Protein AF-0000000078819099 (afdb_homodimer)

Secondary structure (DSSP, 8-state):
-EEEEEEEEEHHHHHHHHHTTTS-HHHHHHHHHHHHHHHHHHHHHS---HHHHHHHHHHT--GGGG-HHHHHHHHHHHHHHHHS-----SGGGG--/-EEEEEEEEEHHHHHHHHHTTTS-HHHHHHHHHHHHHHHHHHHHHS---HHHHHHHHHHT--GGGG-HHHHHHHHHHHHHHHHS-----SGGGG--

pLDDT: mean 78.3, std 23.52, range [29.45, 97.81]

Foldseek 3Di:
DDDDDDDDDDPVVVVVVVVVVVDPVVVVVVLVVLLVVQLVVCLFPVDGDPVRVVSCVVVVHDSVVVCVVVVVVVVVVVVVCVPDVPPPPTPVVVVD/DDDDDDDDDDPVVVVVVVVVVVDPVVVVVVLVVLLVVQLVVCVFPVDGDPVRVVSCVVVVHDSVVVCVVVVVVVVVVVVVCVPDVPCPPGPVVVVD

Structure (mmCIF, N/CA/C/O backbone):
data_AF-0000000078819099-model_v1
#
loop_
_entity.id
_entity.type
_entity.pdbx_description
1 polymer 'Uncharacterized protein'
#
loop_
_atom_site.group_PDB
_atom_site.id
_atom_site.type_symbol
_atom_site.label_atom_id
_atom_site.label_alt_id
_atom_site.label_comp_id
_atom_site.label_asym_id
_atom_site.label_entity_id
_atom_site.label_seq_id
_atom_site.pdbx_PDB_ins_code
_atom_site.Cartn_x
_atom_site.Cartn_y
_atom_site.Cartn_z
_atom_site.occupancy
_atom_site.B_iso_or_equiv
_atom_site.auth_seq_id
_atom_site.auth_comp_id
_atom_site.auth_asym_id
_atom_site.auth_atom_id
_atom_site.pdbx_PDB_model_num
ATOM 1 N N . MET A 1 1 ? 13.008 -16.359 10.047 1 86.38 1 MET A N 1
ATOM 2 C CA . MET A 1 1 ? 14.07 -15.359 9.875 1 86.38 1 MET A CA 1
ATOM 3 C C . MET A 1 1 ? 13.547 -14.133 9.141 1 86.38 1 MET A C 1
ATOM 5 O O . MET A 1 1 ? 12.375 -14.078 8.766 1 86.38 1 MET A O 1
ATOM 9 N N . MET A 1 2 ? 14.391 -12.953 9.203 1 90.81 2 MET A N 1
ATOM 10 C CA . MET A 1 2 ? 13.984 -11.703 8.562 1 90.81 2 MET A CA 1
ATOM 11 C C . MET A 1 2 ? 15.016 -11.266 7.531 1 90.81 2 MET A C 1
ATOM 13 O O . MET A 1 2 ? 16.219 -11.469 7.711 1 90.81 2 MET A O 1
ATOM 17 N N . ALA A 1 3 ? 14.508 -11 6.375 1 93.12 3 ALA A N 1
ATOM 18 C CA . ALA A 1 3 ? 15.305 -10.297 5.371 1 93.12 3 ALA A CA 1
ATOM 19 C C . ALA A 1 3 ? 15.078 -8.789 5.457 1 93.12 3 ALA A C 1
ATOM 21 O O . ALA A 1 3 ? 14.172 -8.32 6.152 1 93.12 3 ALA A O 1
ATOM 22 N N . THR A 1 4 ? 16.062 -8.039 4.902 1 92.81 4 THR A N 1
ATOM 23 C CA . THR A 1 4 ? 15.945 -6.586 4.902 1 92.81 4 THR A CA 1
ATOM 24 C C . THR A 1 4 ? 15.984 -6.043 3.475 1 92.81 4 THR A C 1
ATOM 26 O O . THR A 1 4 ? 16.844 -6.434 2.676 1 92.81 4 THR A O 1
ATOM 29 N N . ILE A 1 5 ? 15.047 -5.199 3.229 1 92.75 5 ILE A N 1
ATOM 30 C CA . ILE A 1 5 ? 15.023 -4.508 1.945 1 92.75 5 ILE A CA 1
ATOM 31 C C . ILE A 1 5 ? 15.352 -3.029 2.148 1 92.75 5 ILE A C 1
ATOM 33 O O . ILE A 1 5 ? 14.938 -2.426 3.143 1 92.75 5 ILE A O 1
ATOM 37 N N . THR A 1 6 ? 16.125 -2.475 1.271 1 92.31 6 THR A N 1
ATOM 38 C CA . THR A 1 6 ? 16.422 -1.044 1.267 1 92.31 6 THR A CA 1
ATOM 39 C C . THR A 1 6 ? 15.43 -0.297 0.377 1 92.31 6 THR A C 1
ATOM 41 O O . THR A 1 6 ? 15.234 -0.66 -0.785 1 92.31 6 THR A O 1
ATOM 44 N N . LEU A 1 7 ? 14.805 0.694 1.001 1 95.69 7 LEU A N 1
ATOM 45 C CA . LEU A 1 7 ? 13.781 1.459 0.304 1 95.69 7 LEU A CA 1
ATOM 46 C C . LEU A 1 7 ? 14.188 2.924 0.177 1 95.69 7 LEU A C 1
ATOM 48 O O . LEU A 1 7 ? 14.094 3.684 1.144 1 95.69 7 LEU A O 1
ATOM 52 N N . PRO A 1 8 ? 14.672 3.309 -1.006 1 95.06 8 PRO A N 1
ATOM 53 C CA . PRO A 1 8 ? 14.922 4.738 -1.207 1 95.06 8 PRO A CA 1
ATOM 54 C C . PRO A 1 8 ? 13.641 5.566 -1.236 1 95.06 8 PRO A C 1
ATOM 56 O O . PRO A 1 8 ? 12.672 5.188 -1.901 1 95.06 8 PRO A O 1
ATOM 59 N N . VAL A 1 9 ? 13.672 6.656 -0.515 1 96 9 VAL A N 1
ATOM 60 C CA . VAL A 1 9 ? 12.531 7.559 -0.462 1 96 9 VAL A CA 1
ATOM 61 C C . VAL A 1 9 ? 12.992 9 -0.677 1 96 9 VAL A C 1
ATOM 63 O O . VAL A 1 9 ? 14.047 9.398 -0.167 1 96 9 VAL A O 1
ATOM 66 N N . PRO A 1 10 ? 12.219 9.734 -1.424 1 95.69 10 PRO A N 1
ATOM 67 C CA . PRO A 1 10 ? 12.578 11.156 -1.547 1 95.69 10 PRO A CA 1
ATOM 68 C C . PRO A 1 10 ? 12.633 11.867 -0.198 1 95.69 10 PRO A C 1
ATOM 70 O O . PRO A 1 10 ? 11.781 11.633 0.664 1 95.69 10 PRO A O 1
ATOM 73 N N . ASP A 1 11 ? 13.555 12.828 -0.07 1 95.69 11 ASP A N 1
ATOM 74 C CA . ASP A 1 11 ? 13.758 13.531 1.189 1 95.69 11 ASP A CA 1
ATOM 75 C C . ASP A 1 11 ? 12.477 14.227 1.646 1 95.69 11 ASP A C 1
ATOM 77 O O . ASP A 1 11 ? 12.156 14.227 2.836 1 95.69 11 ASP A O 1
ATOM 81 N N . GLU A 1 12 ? 11.781 14.781 0.695 1 95.06 12 GLU A N 1
ATOM 8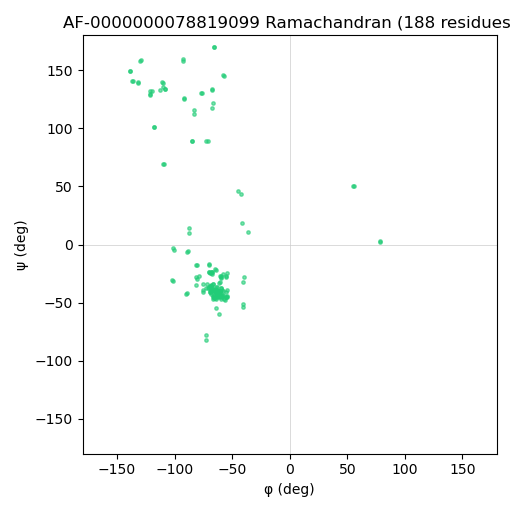2 C CA . GLU A 1 12 ? 10.562 15.508 1.033 1 95.06 12 GLU A CA 1
ATOM 83 C C . GLU A 1 12 ? 9.516 14.578 1.642 1 95.06 12 GLU A C 1
ATOM 85 O O . GLU A 1 12 ? 8.883 14.922 2.637 1 95.06 12 GLU A O 1
ATOM 90 N N . LEU A 1 13 ? 9.398 13.438 1.057 1 96.12 13 LEU A N 1
ATOM 91 C CA . LEU A 1 13 ? 8.461 12.461 1.606 1 96.12 13 LEU A CA 1
ATOM 92 C C . LEU A 1 13 ? 8.922 11.984 2.979 1 96.12 13 LEU A C 1
ATOM 94 O O . LEU A 1 13 ? 8.117 11.867 3.904 1 96.12 13 LEU A O 1
ATOM 98 N N . TYR A 1 14 ? 10.172 11.711 3.098 1 95.81 14 TYR A N 1
ATOM 99 C CA . TYR A 1 14 ? 10.727 11.273 4.371 1 95.81 14 TYR A CA 1
ATOM 100 C C . TYR A 1 14 ? 10.398 12.266 5.48 1 95.81 14 TYR A C 1
ATOM 102 O O . TYR A 1 14 ? 9.992 11.875 6.578 1 95.81 14 TYR A O 1
ATOM 110 N N . MET A 1 15 ? 10.57 13.492 5.172 1 94.94 15 MET A N 1
ATOM 111 C CA . MET A 1 15 ? 10.297 14.547 6.148 1 94.94 15 MET A CA 1
ATOM 112 C C . MET A 1 15 ? 8.812 14.562 6.527 1 94.94 15 MET A C 1
ATOM 114 O O . MET A 1 15 ? 8.469 14.734 7.695 1 94.94 15 MET A O 1
ATOM 118 N N . ARG A 1 16 ? 7.961 14.375 5.559 1 94.44 16 ARG A N 1
ATOM 119 C CA . ARG A 1 16 ? 6.527 14.367 5.824 1 94.44 16 ARG A CA 1
ATOM 120 C C . ARG A 1 16 ? 6.129 13.148 6.648 1 94.44 16 ARG A C 1
ATOM 122 O O . ARG A 1 16 ? 5.238 13.227 7.496 1 94.44 16 ARG A O 1
ATOM 129 N N . MET A 1 17 ? 6.773 12.039 6.434 1 95.62 17 MET A N 1
ATOM 130 C CA . MET A 1 17 ? 6.562 10.836 7.23 1 95.62 17 MET A CA 1
ATOM 131 C C . MET A 1 17 ? 6.781 11.125 8.711 1 95.62 17 MET A C 1
ATOM 133 O O . MET A 1 17 ? 6.023 10.648 9.562 1 95.62 17 MET A O 1
ATOM 137 N N . GLU A 1 18 ? 7.746 11.875 8.977 1 93.94 18 GLU A N 1
ATOM 138 C CA . GLU A 1 18 ? 8.125 12.164 10.359 1 93.94 18 GLU A CA 1
ATOM 139 C C . GLU A 1 18 ? 7.051 12.992 11.062 1 93.94 18 GLU A C 1
ATOM 141 O O . GLU A 1 18 ? 6.941 12.961 12.297 1 93.94 18 GLU A O 1
ATOM 146 N N . HIS A 1 19 ? 6.316 13.711 10.258 1 93.81 19 HIS A N 1
ATOM 147 C CA . HIS A 1 19 ? 5.238 14.516 10.82 1 93.81 19 HIS A CA 1
ATOM 148 C C . HIS A 1 19 ? 4.113 13.633 11.352 1 93.81 19 HIS A C 1
ATOM 150 O O . HIS A 1 19 ? 3.316 14.062 12.188 1 93.81 19 HIS A O 1
ATOM 156 N N . PHE A 1 20 ? 4.035 12.484 10.812 1 94.06 20 PHE A N 1
ATOM 157 C CA . PHE A 1 20 ? 3.023 11.531 11.258 1 94.06 20 PHE A CA 1
ATOM 158 C C . PHE A 1 20 ? 3.664 10.383 12.023 1 94.06 20 PHE A C 1
ATOM 160 O O . PHE A 1 20 ? 3.555 9.219 11.617 1 94.06 20 PHE A O 1
ATOM 167 N N . SER A 1 21 ? 4.145 10.641 13.148 1 93.56 21 SER A N 1
ATOM 168 C CA . SER A 1 21 ? 4.992 9.75 13.93 1 93.56 21 SER A CA 1
ATOM 169 C C . SER A 1 21 ? 4.199 8.555 14.461 1 93.56 21 SER A C 1
ATOM 171 O O . SER A 1 21 ? 4.781 7.539 14.844 1 93.56 21 SER A O 1
ATOM 173 N N . TRP A 1 22 ? 2.951 8.672 14.453 1 92.75 22 TRP A N 1
ATOM 174 C CA . TRP A 1 22 ? 2.115 7.59 14.969 1 92.75 22 TRP A CA 1
ATOM 175 C C . TRP A 1 22 ? 1.933 6.496 13.914 1 92.75 22 TRP A C 1
ATOM 177 O O . TRP A 1 22 ? 1.481 5.395 14.234 1 92.75 22 TRP A O 1
ATOM 187 N N . VAL A 1 23 ? 2.182 6.801 12.742 1 94.06 23 VAL A N 1
ATOM 188 C CA . VAL A 1 23 ? 2.037 5.836 11.656 1 94.06 23 VAL A CA 1
ATOM 189 C C . VAL A 1 23 ? 3.207 4.859 11.672 1 94.06 23 VAL A C 1
ATOM 191 O O . VAL A 1 23 ? 4.367 5.27 11.742 1 94.06 23 VAL A O 1
ATOM 194 N N . LYS A 1 24 ? 2.908 3.596 11.609 1 95.19 24 LYS A N 1
ATOM 195 C CA . LYS A 1 24 ? 3.926 2.561 11.453 1 95.19 24 LYS A CA 1
ATOM 196 C C . LYS A 1 24 ? 4.281 2.352 9.984 1 95.19 24 LYS A C 1
ATOM 198 O O . LYS A 1 24 ? 3.809 1.402 9.352 1 95.19 24 LYS A O 1
ATOM 203 N N . TRP A 1 25 ? 5.176 3.057 9.57 1 96.25 25 TRP A N 1
ATOM 204 C CA . TRP A 1 25 ? 5.473 3.182 8.141 1 96.25 25 TRP A CA 1
ATOM 205 C C . TRP A 1 25 ? 5.996 1.865 7.582 1 96.25 25 TRP A C 1
ATOM 207 O O . TRP A 1 25 ? 5.691 1.504 6.441 1 96.25 25 TRP A O 1
ATOM 217 N N . SER A 1 26 ? 6.809 1.132 8.336 1 94 26 SER A N 1
ATOM 218 C CA . SER A 1 26 ? 7.305 -0.162 7.879 1 94 26 SER A CA 1
ATOM 219 C C . SER A 1 26 ? 6.164 -1.159 7.703 1 94 26 SER A C 1
ATOM 221 O O . SER A 1 26 ? 6.176 -1.967 6.773 1 94 26 SER A O 1
ATOM 223 N N . GLU A 1 27 ? 5.227 -1.059 8.562 1 95.12 27 GLU A N 1
ATOM 224 C CA . GLU A 1 27 ? 4.059 -1.923 8.43 1 95.12 27 GLU A CA 1
ATOM 225 C C . GLU A 1 27 ? 3.23 -1.553 7.203 1 95.12 27 GLU A C 1
ATOM 227 O O . GLU A 1 27 ? 2.736 -2.432 6.496 1 95.12 27 GLU A O 1
ATOM 232 N N . VAL A 1 28 ? 3.09 -0.222 6.965 1 96.44 28 VAL A N 1
ATOM 233 C CA . VAL A 1 28 ? 2.383 0.256 5.781 1 96.44 28 VAL A CA 1
ATOM 234 C C . VAL A 1 28 ? 3.027 -0.322 4.523 1 96.44 28 VAL A C 1
ATOM 236 O O . VAL A 1 28 ? 2.34 -0.878 3.664 1 96.44 28 VAL A O 1
ATOM 239 N N . ALA A 1 29 ? 4.332 -0.235 4.461 1 97.56 29 ALA A N 1
ATOM 240 C CA . ALA A 1 29 ? 5.082 -0.721 3.303 1 97.56 29 ALA A CA 1
ATOM 241 C C . ALA A 1 29 ? 4.969 -2.238 3.176 1 97.56 29 ALA A C 1
ATOM 243 O O . ALA A 1 29 ? 4.684 -2.756 2.094 1 97.56 29 ALA A O 1
ATOM 244 N N . ARG A 1 30 ? 5.137 -2.979 4.25 1 96.75 30 ARG A N 1
ATOM 245 C CA . ARG A 1 30 ? 5.105 -4.438 4.234 1 96.75 30 ARG A CA 1
ATOM 246 C C . ARG A 1 30 ? 3.73 -4.949 3.82 1 96.75 30 ARG A C 1
ATOM 248 O O . ARG A 1 30 ? 3.623 -5.914 3.059 1 96.75 30 ARG A O 1
ATOM 255 N N . ASN A 1 31 ? 2.686 -4.301 4.352 1 96.81 31 ASN A N 1
ATOM 256 C CA . ASN A 1 31 ? 1.329 -4.699 3.994 1 96.81 31 ASN A CA 1
ATOM 257 C C . ASN A 1 31 ? 1.077 -4.547 2.498 1 96.81 31 ASN A C 1
ATOM 259 O O . ASN A 1 31 ? 0.443 -5.402 1.88 1 96.81 31 ASN A O 1
ATOM 263 N N . SER A 1 32 ? 1.583 -3.471 1.938 1 97.31 32 SER A N 1
ATOM 264 C CA . SER A 1 32 ? 1.369 -3.248 0.512 1 97.31 32 SER A CA 1
ATOM 265 C C . SER A 1 32 ? 2.131 -4.27 -0.327 1 97.31 32 SER A C 1
ATOM 267 O O . SER A 1 32 ? 1.649 -4.703 -1.376 1 97.31 32 SER A O 1
ATOM 269 N N . ILE A 1 33 ? 3.295 -4.66 0.115 1 97.56 33 ILE A N 1
ATOM 270 C CA . ILE A 1 33 ? 4.059 -5.695 -0.569 1 97.56 33 ILE A CA 1
ATOM 271 C C . ILE A 1 33 ? 3.299 -7.02 -0.506 1 97.56 33 ILE A C 1
ATOM 273 O O . ILE A 1 33 ? 3.158 -7.711 -1.518 1 97.56 33 ILE A O 1
ATOM 277 N N . ARG A 1 34 ? 2.818 -7.336 0.64 1 97.81 34 ARG A N 1
ATOM 278 C CA . ARG A 1 34 ? 2.045 -8.562 0.814 1 97.81 34 ARG A CA 1
ATOM 279 C C . ARG A 1 34 ? 0.79 -8.547 -0.051 1 97.81 34 ARG A C 1
ATOM 281 O O . ARG A 1 34 ? 0.457 -9.547 -0.692 1 97.81 34 ARG A O 1
ATOM 288 N N . LYS A 1 35 ? 0.141 -7.441 -0.079 1 97 35 LYS A N 1
ATOM 289 C CA . LYS A 1 35 ? -1.056 -7.293 -0.903 1 97 35 LYS A CA 1
ATOM 290 C C . LYS A 1 35 ? -0.734 -7.496 -2.381 1 97 35 LYS A C 1
ATOM 292 O O . LYS A 1 35 ? -1.464 -8.195 -3.09 1 97 35 LYS A O 1
ATOM 297 N N . ARG A 1 36 ? 0.342 -6.922 -2.805 1 97.06 36 ARG A N 1
ATOM 298 C CA . ARG A 1 36 ? 0.732 -7.07 -4.203 1 97.06 36 ARG A CA 1
ATOM 299 C C . ARG A 1 36 ? 1.062 -8.523 -4.527 1 97.06 36 ARG A C 1
ATOM 301 O O . ARG A 1 36 ? 0.689 -9.031 -5.586 1 97.06 36 ARG A O 1
ATOM 308 N N . GLU A 1 37 ? 1.769 -9.156 -3.604 1 97.5 37 GLU A N 1
ATOM 309 C CA . GLU A 1 37 ? 2.094 -10.57 -3.781 1 97.5 37 GLU A CA 1
ATOM 310 C C . GLU A 1 37 ? 0.831 -11.414 -3.912 1 97.5 37 GLU A C 1
ATOM 312 O O . GLU A 1 37 ? 0.735 -12.266 -4.801 1 97.5 37 GLU A O 1
ATOM 317 N N . ILE A 1 38 ? -0.107 -11.18 -3.092 1 97.06 38 ILE A N 1
ATOM 318 C CA . ILE A 1 38 ? -1.367 -11.914 -3.111 1 97.06 38 ILE A CA 1
ATOM 319 C C . ILE A 1 38 ? -2.113 -11.625 -4.41 1 97.06 38 ILE A C 1
ATOM 321 O O . ILE A 1 38 ? -2.697 -12.523 -5.016 1 97.06 38 ILE A O 1
ATOM 325 N N . PHE A 1 39 ? -2.062 -10.398 -4.785 1 95.38 39 PHE A N 1
ATOM 326 C CA . PHE A 1 39 ? -2.732 -10.008 -6.016 1 95.38 39 PHE A CA 1
ATOM 327 C C . PHE A 1 39 ? -2.143 -10.742 -7.215 1 95.38 39 PHE A C 1
ATOM 329 O O . PHE A 1 39 ? -2.879 -11.234 -8.07 1 95.38 39 PHE A O 1
ATOM 336 N N . GLU A 1 40 ? -0.874 -10.852 -7.223 1 94.5 40 GLU A N 1
ATOM 337 C CA . GLU A 1 40 ? -0.225 -11.555 -8.32 1 94.5 40 GLU A CA 1
ATOM 338 C C . GLU A 1 40 ? -0.661 -13.016 -8.375 1 94.5 40 GLU A C 1
ATOM 340 O O . GLU A 1 40 ? -0.92 -13.555 -9.445 1 94.5 40 GLU A O 1
ATOM 345 N N . LYS A 1 41 ? -0.695 -13.633 -7.203 1 94.75 41 LYS A N 1
ATOM 346 C CA . LYS A 1 41 ? -1.153 -15.023 -7.117 1 94.75 41 LYS A CA 1
ATOM 347 C C . LYS A 1 41 ? -2.605 -15.148 -7.57 1 94.75 41 LYS A C 1
ATOM 349 O O . LYS A 1 41 ? -2.953 -16.078 -8.297 1 94.75 41 LYS A O 1
ATOM 354 N N . TYR A 1 42 ? -3.396 -14.25 -7.148 1 92.88 42 TYR A N 1
ATOM 355 C CA . TYR A 1 42 ? -4.824 -14.25 -7.453 1 92.88 42 TYR A CA 1
ATOM 356 C C . TYR A 1 42 ? -5.062 -14.117 -8.953 1 92.88 42 TYR A C 1
ATOM 358 O O . TYR A 1 42 ? -5.977 -14.742 -9.5 1 92.88 42 TYR A O 1
ATOM 366 N N . LEU A 1 43 ? -4.27 -13.289 -9.539 1 87.94 43 LEU A N 1
ATOM 367 C CA . LEU A 1 43 ? -4.395 -13.109 -10.984 1 87.94 43 LEU A CA 1
ATOM 368 C C . LEU A 1 43 ? -4.16 -14.422 -11.719 1 87.94 43 LEU A C 1
ATOM 370 O O . LEU A 1 43 ? -4.77 -14.664 -12.766 1 87.94 43 LEU A O 1
ATOM 374 N N . ARG A 1 44 ? -3.389 -15.266 -11.164 1 87.06 44 ARG A N 1
ATOM 375 C CA . ARG A 1 44 ? -3.023 -16.516 -11.82 1 87.06 44 ARG A CA 1
ATOM 376 C C . ARG A 1 44 ? -4.02 -17.625 -11.492 1 87.06 44 ARG A C 1
ATOM 378 O O . ARG A 1 44 ? -4.418 -18.391 -12.367 1 87.06 44 ARG A O 1
ATOM 385 N N . SER A 1 45 ? -4.441 -17.719 -10.273 1 89.81 45 SER A N 1
ATOM 386 C CA . SER A 1 45 ? -5.219 -18.859 -9.82 1 89.81 45 SER A CA 1
ATOM 387 C C . SER A 1 45 ? -6.703 -18.531 -9.719 1 89.81 45 SER A C 1
ATOM 389 O O . SER A 1 45 ? -7.555 -19.422 -9.75 1 89.81 45 SER A O 1
ATOM 391 N N . GLY A 1 46 ? -6.953 -17.234 -9.414 1 86.19 46 GLY A N 1
ATOM 392 C CA . GLY A 1 46 ? -8.32 -16.812 -9.188 1 86.19 46 GLY A CA 1
ATOM 393 C C . GLY A 1 46 ? -8.844 -17.188 -7.812 1 86.19 46 GLY A C 1
ATOM 394 O O . GLY A 1 46 ? -10.016 -16.953 -7.504 1 86.19 46 GLY A O 1
ATOM 395 N N . GLU A 1 47 ? -7.961 -17.781 -7.055 1 91.25 47 GLU A N 1
ATOM 396 C CA . GLU A 1 47 ? -8.344 -18.234 -5.723 1 91.25 47 GLU A CA 1
ATOM 397 C C . GLU A 1 47 ? -7.355 -17.734 -4.668 1 91.25 47 GLU A C 1
ATOM 399 O O . GLU A 1 47 ? -6.227 -17.359 -4.996 1 91.25 47 GLU A O 1
ATOM 404 N N . LEU A 1 48 ? -7.891 -17.734 -3.449 1 95.5 48 LEU A N 1
ATOM 405 C CA . LEU A 1 48 ? -7.055 -17.391 -2.305 1 95.5 48 LEU A CA 1
ATOM 406 C C . LEU A 1 48 ? -6.766 -18.625 -1.449 1 95.5 48 LEU A C 1
ATOM 408 O O . LEU A 1 48 ? -7.66 -19.422 -1.185 1 95.5 48 LEU A O 1
ATOM 412 N N . SER A 1 49 ? -5.52 -18.781 -1.082 1 96.62 49 SER A N 1
ATOM 413 C CA . SER A 1 49 ? -5.238 -19.766 -0.049 1 96.62 49 SER A CA 1
ATOM 414 C C . SER A 1 49 ? -5.844 -19.359 1.289 1 96.62 49 SER A C 1
ATOM 416 O O . SER A 1 49 ? -6.234 -18.203 1.472 1 96.62 49 SER A O 1
ATOM 418 N N . ASP A 1 50 ? -5.828 -20.25 2.225 1 97.25 50 ASP A N 1
ATOM 419 C CA . ASP A 1 50 ? -6.328 -19.953 3.561 1 97.25 50 ASP A CA 1
ATOM 420 C C . ASP A 1 50 ? -5.516 -18.828 4.211 1 97.25 50 ASP A C 1
ATOM 422 O O . ASP A 1 50 ? -6.078 -17.922 4.812 1 97.25 50 ASP A O 1
ATOM 426 N N . GLU A 1 51 ? -4.25 -18.953 4.051 1 96.69 51 GLU A N 1
ATOM 427 C CA . GLU A 1 51 ? -3.363 -17.953 4.621 1 96.69 51 GLU A CA 1
ATOM 428 C C . GLU A 1 51 ? -3.623 -16.578 4.012 1 96.69 51 GLU A C 1
ATOM 430 O O . GLU A 1 51 ? -3.684 -15.57 4.723 1 96.69 51 GLU A O 1
ATOM 435 N N . ASP A 1 52 ? -3.812 -16.562 2.756 1 97.31 52 ASP A N 1
ATOM 436 C CA . ASP A 1 52 ? -4.059 -15.305 2.057 1 97.31 52 ASP A CA 1
ATOM 437 C C . ASP A 1 52 ? -5.422 -14.727 2.426 1 97.31 52 ASP A C 1
ATOM 439 O O . ASP A 1 52 ? -5.562 -13.516 2.592 1 97.31 52 ASP A O 1
ATOM 443 N N . ALA A 1 53 ? -6.391 -15.586 2.523 1 97.19 53 ALA A N 1
ATOM 444 C CA . ALA A 1 53 ? -7.73 -15.156 2.914 1 97.19 53 ALA A CA 1
ATOM 445 C C . ALA A 1 53 ? -7.719 -14.523 4.305 1 97.19 53 ALA A C 1
ATOM 447 O O . ALA A 1 53 ? -8.391 -13.516 4.543 1 97.19 53 ALA A O 1
ATOM 448 N N . GLU A 1 54 ? -6.973 -15.102 5.172 1 97.5 54 GLU A N 1
ATOM 449 C CA . GLU A 1 54 ? -6.863 -14.555 6.523 1 97.5 54 GLU A CA 1
ATOM 450 C C . GLU A 1 54 ? -6.258 -13.156 6.504 1 97.5 54 GLU A C 1
ATOM 452 O O . GLU A 1 54 ? -6.73 -12.266 7.211 1 97.5 54 GLU A O 1
ATOM 457 N N . PHE A 1 55 ? -5.246 -12.969 5.746 1 97 55 PHE A N 1
ATOM 458 C CA . PHE A 1 55 ? -4.617 -11.664 5.613 1 97 55 PHE A CA 1
ATOM 459 C C . PHE A 1 55 ? -5.613 -10.633 5.086 1 97 55 PHE A C 1
ATOM 461 O O . PHE A 1 55 ? -5.68 -9.508 5.59 1 97 55 PHE A O 1
ATOM 468 N N . CYS A 1 56 ? -6.336 -10.992 4.113 1 93.69 56 CYS A N 1
ATOM 469 C CA . CYS A 1 56 ? -7.344 -10.109 3.533 1 93.69 56 CYS A CA 1
ATOM 470 C C . CYS A 1 56 ? -8.359 -9.68 4.578 1 93.69 56 CYS A C 1
ATOM 472 O O . CYS A 1 56 ? -8.727 -8.508 4.656 1 93.69 56 CYS A O 1
ATOM 474 N N . ASP A 1 57 ? -8.758 -10.656 5.355 1 93.06 57 ASP A N 1
ATOM 475 C CA . ASP A 1 57 ? -9.727 -10.359 6.406 1 93.06 57 ASP A CA 1
ATOM 476 C C . ASP A 1 57 ? -9.141 -9.375 7.418 1 93.06 57 ASP A C 1
ATOM 478 O O . ASP A 1 57 ? -9.805 -8.398 7.797 1 93.06 57 ASP A O 1
ATOM 482 N N . LYS A 1 58 ? -7.91 -9.555 7.816 1 94.31 58 LYS A N 1
ATOM 483 C CA . LYS A 1 58 ? -7.262 -8.734 8.836 1 94.31 58 LYS A CA 1
ATOM 484 C C . LYS A 1 58 ? -7.066 -7.301 8.344 1 94.31 58 LYS A C 1
ATOM 486 O O . LYS A 1 58 ? -7.141 -6.355 9.125 1 94.31 58 LYS A O 1
ATOM 491 N N . THR A 1 59 ? -6.828 -7.145 7.074 1 93.25 59 THR A N 1
ATOM 492 C CA . THR A 1 59 ? -6.508 -5.828 6.527 1 93.25 59 THR A CA 1
ATOM 493 C C . THR A 1 59 ? -7.727 -5.215 5.848 1 93.25 59 THR A C 1
ATOM 495 O O . THR A 1 59 ? -7.656 -4.102 5.324 1 93.25 59 THR A O 1
ATOM 498 N N . ASP A 1 60 ? -8.844 -5.98 5.801 1 88.12 60 ASP A N 1
ATOM 499 C CA . ASP A 1 60 ? -10.07 -5.539 5.152 1 88.12 60 ASP A CA 1
ATOM 500 C C . ASP A 1 60 ? -9.812 -5.137 3.701 1 88.12 60 ASP A C 1
ATOM 502 O O . ASP A 1 60 ? -10.18 -4.039 3.281 1 88.12 60 ASP A O 1
ATOM 506 N N . TRP A 1 61 ? -9.195 -5.973 3.055 1 90.31 61 TRP A N 1
ATOM 507 C CA . TRP A 1 61 ? -8.82 -5.793 1.656 1 90.31 61 TRP A CA 1
ATOM 508 C C . TRP A 1 61 ? -9.016 -7.086 0.87 1 90.31 61 TRP A C 1
ATOM 510 O O . TRP A 1 61 ? -8.883 -8.18 1.421 1 90.31 61 TRP A O 1
ATOM 520 N N . HIS A 1 62 ? -9.344 -6.965 -0.44 1 91.62 62 HIS A N 1
ATOM 521 C CA . HIS A 1 62 ? -9.453 -8.094 -1.353 1 91.62 62 HIS A CA 1
ATOM 522 C C . HIS A 1 62 ? -8.789 -7.793 -2.691 1 91.62 62 HIS A C 1
ATOM 524 O O . HIS A 1 62 ? -8.906 -6.676 -3.203 1 91.62 62 HIS A O 1
ATOM 530 N N . PRO A 1 63 ? -8.102 -8.812 -3.252 1 92.25 63 PRO A N 1
ATOM 531 C CA . PRO A 1 63 ? -7.426 -8.547 -4.523 1 92.25 63 PRO A CA 1
ATOM 532 C C . PRO A 1 63 ? -8.391 -8.109 -5.625 1 92.25 63 PRO A C 1
ATOM 534 O O . PRO A 1 63 ? -8.008 -7.363 -6.527 1 92.25 63 PRO A O 1
ATOM 537 N N . ALA A 1 64 ? -9.625 -8.516 -5.543 1 84.62 64 ALA A N 1
ATOM 538 C CA . ALA A 1 64 ? -10.625 -8.141 -6.539 1 84.62 64 ALA A CA 1
ATOM 539 C C . ALA A 1 64 ? -10.875 -6.633 -6.516 1 84.62 64 ALA A C 1
ATOM 541 O O . ALA A 1 64 ? -11.367 -6.066 -7.496 1 84.62 64 ALA A O 1
ATOM 542 N N . ASP A 1 65 ? -10.562 -5.953 -5.441 1 79.5 65 ASP A N 1
ATOM 543 C CA . ASP A 1 65 ? -10.734 -4.512 -5.309 1 79.5 65 ASP A CA 1
ATOM 544 C C . ASP A 1 65 ? -9.781 -3.76 -6.234 1 79.5 65 ASP A C 1
ATOM 546 O O . ASP A 1 65 ? -9.992 -2.582 -6.531 1 79.5 65 ASP A O 1
ATOM 550 N N . GLU A 1 66 ? -8.766 -4.418 -6.551 1 80.31 66 GLU A N 1
ATOM 551 C CA . GLU A 1 66 ? -7.75 -3.781 -7.383 1 80.31 66 GLU A CA 1
ATOM 552 C C . GLU A 1 66 ? -8.047 -3.975 -8.867 1 80.31 66 GLU A C 1
ATOM 554 O O . GLU A 1 66 ? -7.359 -3.41 -9.719 1 80.31 66 GLU A O 1
ATOM 559 N N . LEU A 1 67 ? -9.078 -4.758 -9.227 1 70.69 67 LEU A N 1
ATOM 560 C CA . LEU A 1 67 ? -9.383 -5.164 -10.594 1 70.69 67 LEU A CA 1
ATOM 561 C C . LEU A 1 67 ? -10.148 -4.07 -11.336 1 70.69 67 LEU A C 1
ATOM 563 O O . LEU A 1 67 ? -10.156 -4.035 -12.562 1 70.69 67 LEU A O 1
ATOM 567 N N . PRO A 1 68 ? -10.906 -3.205 -10.781 1 57.03 68 PRO A N 1
ATOM 568 C CA . PRO A 1 68 ? -11.516 -2.291 -11.75 1 57.03 68 PRO A CA 1
ATOM 569 C C . PRO A 1 68 ? -10.539 -1.857 -12.844 1 57.03 68 PRO A C 1
ATOM 571 O O . PRO A 1 68 ? -10.945 -1.657 -13.992 1 57.03 68 PRO A O 1
ATOM 574 N N . LEU A 1 69 ? -9.508 -1.386 -12.328 1 49.41 69 LEU A N 1
ATOM 575 C CA . LEU A 1 69 ? -8.508 -0.924 -13.281 1 49.41 69 LEU A CA 1
ATOM 576 C C . LEU A 1 69 ? -8.133 -2.031 -14.258 1 49.41 69 LEU A C 1
ATOM 578 O O . LEU A 1 69 ? -7.832 -1.761 -15.422 1 49.41 69 LEU A O 1
ATOM 582 N N . ARG A 1 70 ? -8.25 -3.23 -13.867 1 46.59 70 ARG A N 1
ATOM 583 C CA . ARG A 1 70 ? -8.023 -4.418 -14.688 1 46.59 70 ARG A CA 1
ATOM 584 C C . ARG A 1 70 ? -9.219 -4.699 -15.586 1 46.59 70 ARG A C 1
ATOM 586 O O . ARG A 1 70 ? -9.086 -5.383 -16.609 1 46.59 70 ARG A O 1
ATOM 593 N N . GLU A 1 71 ? -10.312 -4.359 -15.281 1 47.19 71 GLU A N 1
ATOM 594 C CA . GLU A 1 71 ? -11.398 -4.57 -16.234 1 47.19 71 GLU A CA 1
ATOM 595 C C . GLU A 1 71 ? -11.086 -3.934 -17.594 1 47.19 71 GLU A C 1
ATOM 597 O O . GLU A 1 71 ? -11.375 -4.512 -18.641 1 47.19 71 GLU A O 1
ATOM 602 N N . ASP A 1 72 ? -10.602 -2.766 -17.562 1 47.72 72 ASP A N 1
ATOM 603 C CA . ASP A 1 72 ? -10.156 -2.297 -18.859 1 47.72 72 ASP A CA 1
ATOM 604 C C . ASP A 1 72 ? -9.047 -3.188 -19.422 1 47.72 72 ASP A C 1
ATOM 606 O O . ASP A 1 72 ? -8.992 -3.449 -20.625 1 47.72 72 ASP A O 1
ATOM 610 N N . TYR A 1 73 ? -8.266 -3.713 -18.609 1 46.44 73 TYR A N 1
ATOM 611 C CA . TYR A 1 73 ? -7.254 -4.652 -19.078 1 46.44 73 TYR A CA 1
ATOM 612 C C . TYR A 1 73 ? -7.875 -6.008 -19.406 1 46.44 73 TYR A C 1
ATOM 614 O O . TYR A 1 73 ? -7.566 -6.605 -20.438 1 46.44 73 TYR A O 1
ATOM 622 N N . VAL A 1 74 ? -8.758 -6.453 -18.672 1 44.38 74 VAL A N 1
ATOM 623 C CA . VAL A 1 74 ? -9.477 -7.68 -18.984 1 44.38 74 VAL A CA 1
ATOM 624 C C . VAL A 1 74 ? -10.336 -7.461 -20.234 1 44.38 74 VAL A C 1
ATOM 626 O O . VAL A 1 74 ? -10.367 -8.312 -21.125 1 44.38 74 VAL A O 1
ATOM 629 N N . GLN A 1 75 ? -11.047 -6.367 -20.328 1 50.19 75 GLN A N 1
ATOM 630 C CA . GLN A 1 75 ? -11.805 -6.129 -21.547 1 50.19 75 GLN A CA 1
ATOM 631 C C . GLN A 1 75 ? -10.891 -6.062 -22.766 1 50.19 75 GLN A C 1
ATOM 633 O O . GLN A 1 75 ? -11.227 -6.594 -23.828 1 50.19 75 GLN A O 1
ATOM 638 N N . ARG A 1 76 ? -9.781 -5.52 -22.656 1 47.91 76 ARG A N 1
ATOM 639 C CA . ARG A 1 76 ? -8.812 -5.465 -23.734 1 47.91 76 ARG A CA 1
ATOM 640 C C . ARG A 1 76 ? -8.219 -6.844 -24.016 1 47.91 76 ARG A C 1
ATOM 642 O O . ARG A 1 76 ? -8.023 -7.223 -25.172 1 47.91 76 ARG A O 1
ATOM 649 N N . LEU A 1 77 ? -8.047 -7.547 -23.016 1 43.5 77 LEU A N 1
ATOM 650 C CA . LEU A 1 77 ? -7.633 -8.938 -23.203 1 43.5 77 LEU A CA 1
ATOM 651 C C . LEU A 1 77 ? -8.766 -9.758 -23.812 1 43.5 77 LEU A C 1
ATOM 653 O O . LEU A 1 77 ? -8.539 -10.594 -24.688 1 43.5 77 LEU A O 1
ATOM 657 N N . GLU A 1 78 ? -9.898 -9.539 -23.422 1 48.69 78 GLU A N 1
ATOM 658 C CA . GLU A 1 78 ? -11.062 -10.195 -24.016 1 48.69 78 GLU A CA 1
ATOM 659 C C . GLU A 1 78 ? -11.305 -9.719 -25.438 1 48.69 78 GLU A C 1
ATOM 661 O O . GLU A 1 78 ? -11.641 -10.508 -26.312 1 48.69 78 GLU A O 1
ATOM 666 N N . ASP A 1 79 ? -11.203 -8.492 -25.688 1 50.34 79 ASP A N 1
ATOM 667 C CA . ASP A 1 79 ? -11.305 -7.969 -27.047 1 50.34 79 ASP A CA 1
ATOM 668 C C . ASP A 1 79 ? -10.188 -8.508 -27.938 1 50.34 79 ASP A C 1
ATOM 670 O O . ASP A 1 79 ? -10.406 -8.797 -29.109 1 50.34 79 ASP A O 1
ATOM 674 N N . LEU A 1 80 ? -9.031 -8.555 -27.359 1 43.72 80 LEU A N 1
ATOM 675 C CA . LEU A 1 80 ? -7.902 -9.172 -28.047 1 43.72 80 LEU A CA 1
ATOM 676 C C . LEU A 1 80 ? -8.141 -10.672 -28.234 1 43.72 80 LEU A C 1
ATOM 678 O O . LEU A 1 80 ? -7.742 -11.242 -29.25 1 43.72 80 LEU A O 1
ATOM 682 N N . LYS A 1 81 ? -8.688 -11.266 -27.297 1 41.88 81 LYS A N 1
ATOM 683 C CA . LYS A 1 81 ? -9.102 -12.656 -27.453 1 41.88 81 LYS A CA 1
ATOM 684 C C . LYS A 1 81 ? -10.18 -12.797 -28.516 1 41.88 81 LYS A C 1
ATOM 686 O O . LYS A 1 81 ? -10.234 -13.805 -29.219 1 41.88 81 LYS A O 1
ATOM 691 N N . LYS A 1 82 ? -11.07 -11.883 -28.578 1 48.97 82 LYS A N 1
ATOM 692 C CA . LYS A 1 82 ? -12.102 -11.898 -29.625 1 48.97 82 LYS A CA 1
ATOM 693 C C . LYS A 1 82 ? -11.492 -11.656 -31 1 48.97 82 LYS A C 1
ATOM 695 O O . LYS A 1 82 ? -11.977 -12.195 -32 1 48.97 82 LYS A O 1
ATOM 700 N N . GLU A 1 83 ? -10.539 -10.773 -31.047 1 44.69 83 GLU A N 1
ATOM 701 C CA . GLU A 1 83 ? -9.906 -10.617 -32.344 1 44.69 83 GLU A CA 1
ATOM 702 C C . GLU A 1 83 ? -9.016 -11.805 -32.688 1 44.69 83 GLU A C 1
ATOM 704 O O . GLU A 1 83 ? -9.039 -12.312 -33.812 1 44.69 83 GLU A O 1
ATOM 709 N N . THR A 1 84 ? -7.695 -11.891 -32.188 1 38.41 84 THR A N 1
ATOM 710 C CA . THR A 1 84 ? -6.922 -13 -32.75 1 38.41 84 THR A CA 1
ATOM 711 C C . THR A 1 84 ? -7.23 -14.297 -32 1 38.41 84 THR A C 1
ATOM 713 O O . THR A 1 84 ? -7.148 -14.352 -30.766 1 38.41 84 THR A O 1
ATOM 716 N N . PRO A 1 85 ? -7.82 -15.344 -32.594 1 38.31 85 PRO A N 1
ATOM 717 C CA . PRO A 1 85 ? -7.988 -16.688 -32.031 1 38.31 85 PRO A CA 1
ATOM 718 C C . PRO A 1 85 ? -6.758 -17.188 -31.281 1 38.31 85 PRO A C 1
ATOM 720 O O . PRO A 1 85 ? -6.582 -18.391 -31.094 1 38.31 85 PRO A O 1
ATOM 723 N N . LEU A 1 86 ? -5.695 -16.297 -30.797 1 39.75 86 LEU A N 1
ATOM 724 C CA . LEU A 1 86 ? -4.449 -16.922 -30.359 1 39.75 86 LEU A CA 1
ATOM 725 C C . LEU A 1 86 ? -4.664 -17.734 -29.094 1 39.75 86 LEU A C 1
ATOM 727 O O . LEU A 1 86 ? -5.422 -17.344 -28.203 1 39.75 86 LEU A O 1
ATOM 731 N N . LYS A 1 87 ? -4.48 -19.156 -28.984 1 39.31 87 LYS A N 1
ATOM 732 C CA . LYS A 1 87 ? -4.492 -20.188 -27.953 1 39.31 87 LYS A CA 1
ATOM 733 C C . LYS A 1 87 ? -3.775 -19.703 -26.688 1 39.31 87 LYS A C 1
ATOM 735 O O . LYS A 1 87 ? -2.553 -19.828 -26.578 1 39.31 87 LYS A O 1
ATOM 740 N N . VAL A 1 88 ? -3.92 -18.547 -26.172 1 38.22 88 VAL A N 1
ATOM 741 C CA . VAL A 1 88 ? -3.172 -18.172 -24.984 1 38.22 88 VAL A CA 1
ATOM 742 C C . VAL A 1 88 ? -3.703 -18.938 -23.766 1 38.22 88 VAL A C 1
ATOM 744 O O . VAL A 1 88 ? -4.855 -18.75 -23.375 1 38.22 88 VAL A O 1
ATOM 747 N N . ARG A 1 89 ? -3.318 -20.141 -23.297 1 43.28 89 ARG A N 1
ATOM 748 C CA . ARG A 1 89 ? -3.828 -21.062 -22.281 1 43.28 89 ARG A CA 1
ATOM 749 C C . ARG A 1 89 ? -3.773 -20.453 -20.891 1 43.28 89 ARG A C 1
ATOM 751 O O . ARG A 1 89 ? -4.648 -20.703 -20.062 1 43.28 89 ARG A O 1
ATOM 758 N N . ASP A 1 90 ? -2.412 -19.953 -20.469 1 40.91 90 ASP A N 1
ATOM 759 C CA . ASP A 1 90 ? -2.217 -19.438 -19.125 1 40.91 90 ASP A CA 1
ATOM 760 C C . ASP A 1 90 ? -1.926 -17.938 -19.125 1 40.91 90 ASP A C 1
ATOM 762 O O . ASP A 1 90 ? -1.39 -17.422 -20.109 1 40.91 90 ASP A O 1
ATOM 766 N N . VAL A 1 91 ? -2.426 -16.953 -18.406 1 40 91 VAL A N 1
ATOM 767 C CA . VAL A 1 91 ? -2.24 -15.516 -18.25 1 40 91 VAL A CA 1
ATOM 768 C C . VAL A 1 91 ? -0.751 -15.18 -18.297 1 40 91 VAL A C 1
ATOM 770 O O . VAL A 1 91 ? -0.369 -14.078 -18.703 1 40 91 VAL A O 1
ATOM 773 N N . SER A 1 92 ? 0.23 -15.945 -17.875 1 41.41 92 SER A N 1
ATOM 774 C CA . SER A 1 92 ? 1.673 -15.742 -17.953 1 41.41 92 SER A CA 1
ATOM 775 C C . SER A 1 92 ? 2.119 -15.484 -19.391 1 41.41 92 SER A C 1
ATOM 777 O O . SER A 1 92 ? 3.25 -15.055 -19.625 1 41.41 92 SER A O 1
ATOM 779 N N . ASP A 1 93 ? 1.518 -15.844 -20.422 1 39.06 93 ASP A N 1
ATOM 780 C CA . ASP A 1 93 ? 1.887 -15.773 -21.828 1 39.06 93 ASP A CA 1
ATOM 781 C C . ASP A 1 93 ? 1.921 -14.328 -22.312 1 39.06 93 ASP A C 1
ATOM 783 O O . ASP A 1 93 ? 2.4 -14.047 -23.422 1 39.06 93 ASP A O 1
ATOM 787 N N . ILE A 1 94 ? 1.313 -13.445 -21.781 1 38.25 94 ILE A N 1
ATOM 788 C CA . ILE A 1 94 ? 1.25 -12.062 -22.25 1 38.25 94 ILE A CA 1
ATOM 789 C C . ILE A 1 94 ? 2.561 -11.352 -21.922 1 38.25 94 ILE A C 1
ATOM 791 O O . ILE A 1 94 ? 2.924 -10.375 -22.578 1 38.25 94 ILE A O 1
ATOM 795 N N . PHE A 1 95 ? 3.238 -11.57 -20.922 1 34.88 95 PHE A N 1
ATOM 796 C CA . PHE A 1 95 ? 4.469 -10.891 -20.547 1 34.88 95 PHE A CA 1
ATOM 797 C C . PHE A 1 95 ? 5.68 -11.562 -21.172 1 34.88 9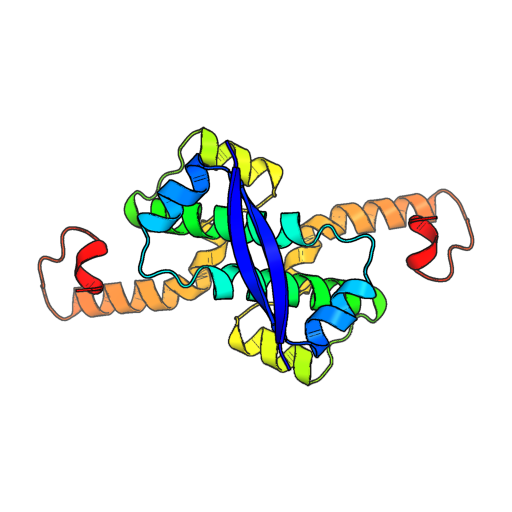5 PHE A C 1
ATOM 799 O O . PHE A 1 95 ? 6.824 -11.195 -20.891 1 34.88 95 PHE A O 1
ATOM 806 N N . GLU A 1 96 ? 5.609 -12.438 -22.141 1 30.5 96 GLU A N 1
ATOM 807 C CA . GLU A 1 96 ? 6.828 -12.789 -22.859 1 30.5 96 GLU A CA 1
ATOM 808 C C . GLU A 1 96 ? 7.109 -11.797 -23.984 1 30.5 96 GLU A C 1
ATOM 810 O O . GLU A 1 96 ? 6.184 -11.328 -24.656 1 30.5 96 GLU A O 1
ATOM 815 N N . MET B 1 1 ? 17.219 15.203 -3.021 1 86.06 1 MET B N 1
ATOM 816 C CA . MET B 1 1 ? 18.016 14.156 -2.406 1 86.06 1 MET B CA 1
ATOM 817 C C . MET B 1 1 ? 17.141 12.961 -2.023 1 86.06 1 MET B C 1
ATOM 819 O O . MET B 1 1 ? 15.93 12.984 -2.221 1 86.06 1 MET B O 1
ATOM 823 N N . MET B 1 2 ? 17.844 11.734 -1.696 1 90.94 2 MET B N 1
ATOM 824 C CA . MET B 1 2 ? 17.109 10.516 -1.35 1 90.94 2 MET B CA 1
ATOM 825 C C . MET B 1 2 ? 17.5 10.023 0.041 1 90.94 2 MET B C 1
ATOM 827 O O . MET B 1 2 ? 18.656 10.172 0.457 1 90.94 2 MET B O 1
ATOM 831 N N . ALA B 1 3 ? 16.5 9.789 0.815 1 93 3 ALA B N 1
ATOM 832 C CA . ALA B 1 3 ? 16.688 9.055 2.062 1 93 3 ALA B CA 1
ATOM 833 C C . ALA B 1 3 ? 16.453 7.559 1.856 1 93 3 ALA B C 1
ATOM 835 O O . ALA B 1 3 ? 15.953 7.141 0.811 1 93 3 ALA B O 1
ATOM 836 N N . THR B 1 4 ? 17.047 6.77 2.785 1 92.69 4 THR B N 1
ATOM 837 C CA . THR B 1 4 ? 16.859 5.324 2.711 1 92.69 4 THR B CA 1
ATOM 838 C C . THR B 1 4 ? 16.188 4.801 3.979 1 92.69 4 THR B C 1
ATOM 840 O O . THR B 1 4 ? 16.594 5.148 5.09 1 92.69 4 THR B O 1
ATOM 843 N N . ILE B 1 5 ? 15.203 4.012 3.744 1 92.88 5 ILE B N 1
ATOM 844 C CA . ILE B 1 5 ? 14.547 3.34 4.859 1 92.88 5 ILE B CA 1
ATOM 845 C C . ILE B 1 5 ? 14.844 1.843 4.809 1 92.88 5 ILE B C 1
ATOM 847 O O . ILE B 1 5 ? 14.914 1.251 3.73 1 92.88 5 ILE B O 1
ATOM 851 N N . THR B 1 6 ? 15.086 1.259 5.957 1 92.56 6 THR B N 1
ATOM 852 C CA . THR B 1 6 ? 15.258 -0.186 6.074 1 92.56 6 THR B CA 1
ATOM 853 C C . THR B 1 6 ? 13.922 -0.862 6.383 1 92.56 6 THR B C 1
ATOM 855 O O . THR B 1 6 ? 13.227 -0.472 7.32 1 92.56 6 THR B O 1
ATOM 858 N N . LEU B 1 7 ? 13.617 -1.826 5.527 1 95.81 7 LEU B N 1
ATOM 859 C CA . LEU B 1 7 ? 12.336 -2.523 5.652 1 95.81 7 LEU B CA 1
ATOM 860 C C . LEU B 1 7 ? 12.555 -4.004 5.938 1 95.81 7 LEU B C 1
ATOM 862 O O . LEU B 1 7 ? 12.883 -4.773 5.031 1 95.81 7 LEU B O 1
ATOM 866 N N . PRO B 1 8 ? 12.406 -4.398 7.203 1 95.25 8 PRO B N 1
ATOM 867 C CA . PRO B 1 8 ? 12.445 -5.836 7.484 1 95.25 8 PRO B CA 1
ATOM 868 C C . PRO B 1 8 ? 11.25 -6.59 6.902 1 95.25 8 PRO B C 1
ATOM 870 O O . PRO B 1 8 ? 10.109 -6.145 7.043 1 95.25 8 PRO B O 1
ATOM 873 N N . VAL B 1 9 ? 11.562 -7.691 6.258 1 96.12 9 VAL B N 1
ATOM 874 C CA . VAL B 1 9 ? 10.523 -8.531 5.656 1 96.12 9 VAL B CA 1
ATOM 875 C C . VAL B 1 9 ? 10.75 -9.984 6.043 1 96.12 9 VAL B C 1
ATOM 877 O O . VAL B 1 9 ? 11.891 -10.461 6.074 1 96.12 9 VAL B O 1
ATOM 880 N N . PRO B 1 10 ? 9.68 -10.68 6.344 1 95.75 10 PRO B N 1
ATOM 881 C CA . PRO B 1 10 ? 9.852 -12.109 6.602 1 95.75 10 PRO B CA 1
ATOM 882 C C . PRO B 1 10 ? 10.492 -12.852 5.426 1 95.75 10 PRO B C 1
ATOM 884 O O . PRO B 1 10 ? 10.148 -12.586 4.27 1 95.75 10 PRO B O 1
ATOM 887 N N . ASP B 1 11 ? 11.312 -13.859 5.73 1 95.81 11 ASP B N 1
ATOM 888 C CA . ASP B 1 11 ? 12.039 -14.594 4.703 1 95.81 11 ASP B CA 1
ATOM 889 C C . ASP B 1 11 ? 11.078 -15.219 3.691 1 95.81 11 ASP B C 1
ATOM 891 O O . ASP B 1 11 ? 11.344 -15.219 2.488 1 95.81 11 ASP B O 1
ATOM 895 N N . GLU B 1 12 ? 10.008 -15.719 4.215 1 95.25 12 GLU B N 1
ATOM 896 C CA . GLU B 1 12 ? 9.047 -16.375 3.338 1 95.25 12 GLU B CA 1
ATOM 897 C C . GLU B 1 12 ? 8.461 -15.406 2.32 1 95.25 12 GLU B C 1
ATOM 899 O O . GLU B 1 12 ? 8.344 -15.727 1.137 1 95.25 12 GLU B O 1
ATOM 904 N N . LEU B 1 13 ? 8.133 -14.242 2.785 1 96.19 13 LEU B N 1
ATOM 905 C CA . LEU B 1 13 ? 7.621 -13.227 1.872 1 96.19 13 LEU B CA 1
ATOM 906 C C . LEU B 1 13 ? 8.695 -12.797 0.88 1 96.19 13 LEU B C 1
ATOM 908 O O . LEU B 1 13 ? 8.422 -12.656 -0.314 1 96.19 13 LEU B O 1
ATOM 912 N N . TYR B 1 14 ? 9.859 -12.602 1.364 1 95.88 14 TYR B N 1
ATOM 913 C CA . TYR B 1 14 ? 10.969 -12.211 0.502 1 95.88 14 TYR B CA 1
ATOM 914 C C . TYR B 1 14 ? 11.148 -13.203 -0.637 1 95.88 14 TYR B C 1
ATOM 916 O O . TYR B 1 14 ? 11.328 -12.812 -1.792 1 95.88 14 TYR B O 1
ATOM 924 N N . MET B 1 15 ? 11.102 -14.43 -0.315 1 95 15 MET B N 1
ATOM 925 C CA . MET B 1 15 ? 11.258 -15.477 -1.322 1 95 15 MET B CA 1
ATOM 926 C C . MET B 1 15 ? 10.125 -15.422 -2.348 1 95 15 MET B C 1
ATOM 928 O O . MET B 1 15 ? 10.359 -15.594 -3.545 1 95 15 MET B O 1
ATOM 932 N N . ARG B 1 16 ? 8.938 -15.18 -1.881 1 94.5 16 ARG B N 1
ATOM 933 C CA . ARG B 1 16 ? 7.797 -15.109 -2.787 1 94.5 16 ARG B CA 1
ATOM 934 C C . ARG B 1 16 ? 7.898 -13.883 -3.691 1 94.5 16 ARG B C 1
ATOM 936 O O . ARG B 1 16 ? 7.5 -13.93 -4.859 1 94.5 16 ARG B O 1
ATOM 943 N N . MET B 1 17 ? 8.406 -12.797 -3.189 1 95.62 17 MET B N 1
ATOM 944 C CA . MET B 1 17 ? 8.656 -11.594 -3.979 1 95.62 17 MET B CA 1
ATOM 945 C C . MET B 1 17 ? 9.531 -11.914 -5.191 1 95.62 17 MET B C 1
ATOM 947 O O . MET B 1 17 ? 9.281 -11.406 -6.285 1 95.62 17 MET B O 1
ATOM 951 N N . GLU B 1 18 ? 10.453 -12.734 -4.984 1 93.94 18 GLU B N 1
ATOM 952 C CA . GLU B 1 18 ? 11.414 -13.055 -6.035 1 93.94 18 GLU B CA 1
ATOM 953 C C . GLU B 1 18 ? 10.75 -13.828 -7.172 1 93.94 18 GLU B C 1
ATOM 955 O O . GLU B 1 18 ? 11.234 -13.812 -8.305 1 93.94 18 GLU B O 1
ATOM 960 N N . HIS B 1 19 ? 9.68 -14.477 -6.824 1 94 19 HIS B N 1
ATOM 961 C CA . HIS B 1 19 ? 8.953 -15.219 -7.848 1 94 19 HIS B CA 1
ATOM 962 C C . HIS B 1 19 ? 8.258 -14.273 -8.82 1 94 19 HIS B C 1
ATOM 964 O O . HIS B 1 19 ? 7.887 -14.68 -9.93 1 94 19 HIS B O 1
ATOM 970 N N . PHE B 1 20 ? 8.023 -13.125 -8.359 1 94.19 20 PHE B N 1
ATOM 971 C CA . PHE B 1 20 ? 7.391 -12.117 -9.211 1 94.19 20 PHE B CA 1
ATOM 972 C C . PHE B 1 20 ? 8.383 -11.016 -9.57 1 94.19 20 PHE B C 1
ATOM 974 O O . PHE B 1 20 ? 8.164 -9.844 -9.25 1 94.19 20 PHE B O 1
ATOM 981 N N . SER B 1 21 ? 9.32 -11.312 -10.344 1 93.69 21 SER B N 1
ATOM 982 C CA . SER B 1 21 ? 10.484 -10.484 -10.625 1 93.69 21 SER B CA 1
ATOM 983 C C . SER B 1 21 ? 10.102 -9.25 -11.445 1 93.69 21 SER B C 1
ATOM 985 O O . SER B 1 21 ? 10.852 -8.273 -11.492 1 93.69 21 SER B O 1
ATOM 987 N N . TRP B 1 22 ? 9 -9.305 -12.031 1 93.31 22 TRP B N 1
ATOM 988 C CA . TRP B 1 22 ? 8.562 -8.18 -12.859 1 93.31 22 TRP B CA 1
ATOM 989 C C . TRP B 1 22 ? 7.977 -7.07 -11.992 1 93.31 22 TRP B C 1
ATOM 991 O O . TRP B 1 22 ? 7.793 -5.941 -12.469 1 93.31 22 TRP B O 1
ATOM 1001 N N . VAL B 1 23 ? 7.637 -7.375 -10.844 1 94.31 23 VAL B N 1
ATOM 1002 C CA . VAL B 1 23 ? 7.055 -6.391 -9.938 1 94.31 23 VAL B CA 1
ATOM 1003 C C . VAL B 1 23 ? 8.156 -5.484 -9.383 1 94.31 23 VAL B C 1
ATOM 1005 O O . VAL B 1 23 ? 9.18 -5.965 -8.906 1 94.31 23 VAL B O 1
ATOM 1008 N N . LYS B 1 24 ? 7.926 -4.195 -9.469 1 95.31 24 LYS B N 1
ATOM 1009 C CA . LYS B 1 24 ? 8.812 -3.219 -8.844 1 95.31 24 LYS B CA 1
ATOM 1010 C C . LYS B 1 24 ? 8.445 -3.014 -7.371 1 95.31 24 LYS B C 1
ATOM 1012 O O . LYS B 1 24 ? 7.805 -2.023 -7.02 1 95.31 24 LYS B O 1
ATOM 1017 N N . TRP B 1 25 ? 9.008 -3.766 -6.586 1 96.19 25 TRP B N 1
ATOM 1018 C CA . TRP B 1 25 ? 8.594 -3.887 -5.191 1 96.19 25 TRP B CA 1
ATOM 1019 C C . TRP B 1 25 ? 8.875 -2.596 -4.43 1 96.19 25 TRP B C 1
ATOM 1021 O O . TRP B 1 25 ? 8.094 -2.203 -3.557 1 96.19 25 TRP B O 1
ATOM 1031 N N . SER B 1 26 ? 9.969 -1.917 -4.695 1 93.88 26 SER B N 1
ATOM 1032 C CA . SER B 1 26 ? 10.266 -0.646 -4.043 1 93.88 26 SER B CA 1
ATOM 1033 C C . SER B 1 26 ? 9.227 0.414 -4.402 1 93.88 26 SER B C 1
ATOM 1035 O O . SER B 1 26 ? 8.852 1.23 -3.559 1 93.88 26 SER B O 1
ATOM 1037 N N . GLU B 1 27 ? 8.797 0.36 -5.605 1 95.19 27 GLU B N 1
ATOM 1038 C CA . GLU B 1 27 ? 7.754 1.289 -6.027 1 95.19 27 GLU B CA 1
ATOM 1039 C C . GLU B 1 27 ? 6.43 0.979 -5.332 1 95.19 27 GLU B C 1
ATOM 1041 O O . GLU B 1 27 ? 5.707 1.892 -4.926 1 95.19 27 GLU B O 1
ATOM 1046 N N . VAL B 1 28 ? 6.125 -0.34 -5.203 1 96.56 28 VAL B N 1
ATOM 1047 C CA . VAL B 1 28 ? 4.922 -0.763 -4.492 1 96.56 28 VAL B CA 1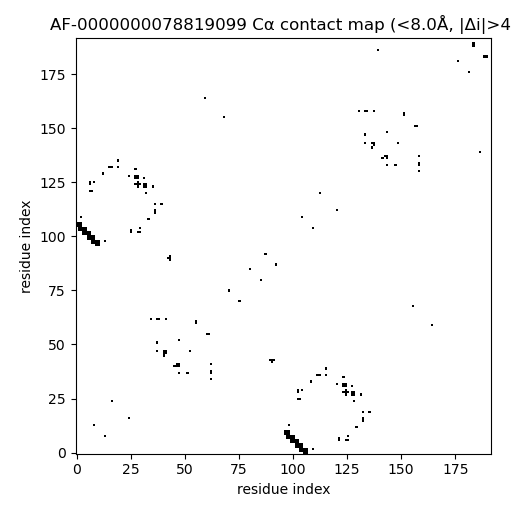
ATOM 1048 C C . VAL B 1 28 ? 4.938 -0.204 -3.072 1 96.56 28 VAL B C 1
ATOM 1050 O O . VAL B 1 28 ? 3.959 0.402 -2.627 1 96.56 28 VAL B O 1
ATOM 1053 N N . ALA B 1 29 ? 6.043 -0.349 -2.416 1 97.62 29 ALA B N 1
ATOM 1054 C CA . ALA B 1 29 ? 6.188 0.11 -1.037 1 97.62 29 ALA B CA 1
ATOM 1055 C C . ALA B 1 29 ? 6.109 1.632 -0.954 1 97.62 29 ALA B C 1
ATOM 1057 O O . ALA B 1 29 ? 5.375 2.178 -0.129 1 97.62 29 ALA B O 1
ATOM 1058 N N . ARG B 1 30 ? 6.812 2.346 -1.808 1 96.75 30 ARG B N 1
ATOM 1059 C CA . ARG B 1 30 ? 6.859 3.803 -1.785 1 96.75 30 ARG B CA 1
ATOM 1060 C C . ARG B 1 30 ? 5.48 4.398 -2.059 1 96.75 30 ARG B C 1
ATOM 1062 O O . ARG B 1 30 ? 5.086 5.379 -1.425 1 96.75 30 ARG B O 1
ATOM 1069 N N . ASN B 1 31 ? 4.77 3.793 -3.033 1 96.75 31 ASN B N 1
ATOM 1070 C CA . ASN B 1 31 ? 3.43 4.277 -3.35 1 96.75 31 ASN B CA 1
ATOM 1071 C C . ASN B 1 31 ? 2.494 4.16 -2.148 1 96.75 31 ASN B C 1
ATOM 1073 O O . ASN B 1 31 ? 1.692 5.059 -1.893 1 96.75 31 ASN B O 1
ATOM 1077 N N . SER B 1 32 ? 2.623 3.074 -1.43 1 97.31 32 SER B N 1
ATOM 1078 C CA . SER B 1 32 ? 1.753 2.887 -0.274 1 97.31 32 SER B CA 1
ATOM 1079 C C . SER B 1 32 ? 2.092 3.873 0.839 1 97.31 32 SER B C 1
ATOM 1081 O O . SER B 1 32 ? 1.202 4.348 1.548 1 97.31 32 SER B O 1
ATOM 1083 N N . ILE B 1 33 ? 3.34 4.188 1.012 1 97.56 33 ILE B N 1
ATOM 1084 C CA . ILE B 1 33 ? 3.754 5.191 1.987 1 97.56 33 ILE B CA 1
ATOM 1085 C C . ILE B 1 33 ? 3.189 6.555 1.596 1 97.56 33 ILE B C 1
A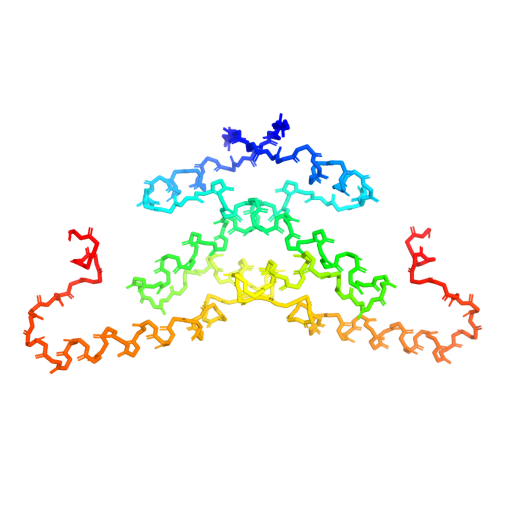TOM 1087 O O . ILE B 1 33 ? 2.631 7.266 2.434 1 97.56 33 ILE B O 1
ATOM 1091 N N . ARG B 1 34 ? 3.328 6.891 0.345 1 97.81 34 ARG B N 1
ATOM 1092 C CA . ARG B 1 34 ? 2.799 8.156 -0.154 1 97.81 34 ARG B CA 1
ATOM 1093 C C . ARG B 1 34 ? 1.286 8.227 0.021 1 97.81 34 ARG B C 1
ATOM 1095 O O . ARG B 1 34 ? 0.751 9.25 0.443 1 97.81 34 ARG B O 1
ATOM 1102 N N . LYS B 1 35 ? 0.647 7.152 -0.266 1 97 35 LYS B N 1
ATOM 1103 C CA . LYS B 1 35 ? -0.802 7.09 -0.102 1 97 35 LYS B CA 1
ATOM 1104 C C . LYS B 1 35 ? -1.199 7.297 1.357 1 97 35 LYS B C 1
ATOM 1106 O O . LYS B 1 35 ? -2.131 8.047 1.652 1 97 35 LYS B O 1
ATOM 1111 N N . ARG B 1 36 ? -0.498 6.645 2.213 1 97 36 ARG B N 1
ATOM 1112 C CA . ARG B 1 36 ? -0.8 6.793 3.633 1 97 36 ARG B CA 1
ATOM 1113 C C . ARG B 1 36 ? -0.576 8.227 4.094 1 97 36 ARG B C 1
ATOM 1115 O O . ARG B 1 36 ? -1.375 8.773 4.855 1 97 36 ARG B O 1
ATOM 1122 N N . GLU B 1 37 ? 0.503 8.82 3.623 1 97.38 37 GLU B N 1
ATOM 1123 C CA . GLU B 1 37 ? 0.788 10.219 3.953 1 97.38 37 GLU B CA 1
ATOM 1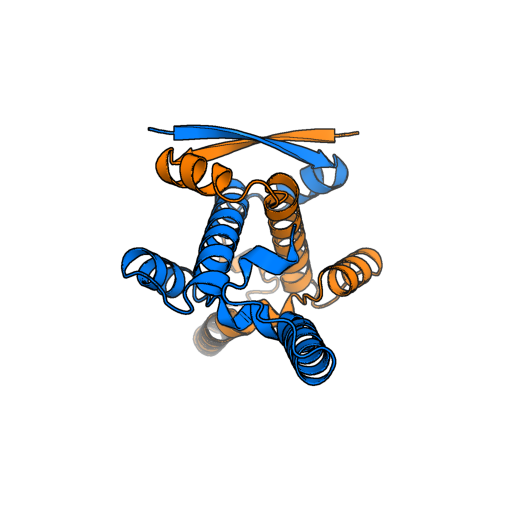124 C C . GLU B 1 37 ? -0.337 11.133 3.486 1 97.38 37 GLU B C 1
ATOM 1126 O O . GLU B 1 37 ? -0.79 12 4.238 1 97.38 37 GLU B O 1
ATOM 1131 N N . ILE B 1 38 ? -0.77 10.961 2.295 1 96.88 38 ILE B N 1
ATOM 1132 C CA . ILE B 1 38 ? -1.846 11.766 1.731 1 96.88 38 ILE B CA 1
ATOM 1133 C C . ILE B 1 38 ? -3.131 11.539 2.523 1 96.88 38 ILE B C 1
ATOM 1135 O O . ILE B 1 38 ? -3.875 12.484 2.797 1 96.88 38 ILE B O 1
ATOM 1139 N N . PHE B 1 39 ? -3.357 10.312 2.875 1 95.19 39 PHE B N 1
ATOM 1140 C CA . PHE B 1 39 ? -4.551 9.984 3.643 1 95.19 39 PHE B CA 1
ATOM 1141 C C . PHE B 1 39 ? -4.551 10.703 4.984 1 95.19 39 PHE B C 1
ATOM 1143 O O . PHE B 1 39 ? -5.574 11.258 5.398 1 95.19 39 PHE B O 1
ATOM 1150 N N . GLU B 1 40 ? -3.408 10.719 5.582 1 93.69 40 GLU B N 1
ATOM 1151 C CA . GLU B 1 40 ? -3.312 11.398 6.871 1 93.69 40 GLU B CA 1
ATOM 1152 C C . GLU B 1 40 ? -3.631 12.891 6.734 1 93.69 40 GLU B C 1
ATOM 1154 O O . GLU B 1 40 ? -4.332 13.461 7.57 1 93.69 40 GLU B O 1
ATOM 1159 N N . LYS B 1 41 ? -3.086 13.492 5.691 1 94.62 41 LYS B N 1
ATOM 1160 C CA . LYS B 1 41 ? -3.369 14.898 5.422 1 94.62 41 LYS B CA 1
ATOM 1161 C C . LYS B 1 41 ? -4.852 15.117 5.141 1 94.62 41 LYS B C 1
ATOM 1163 O O . LYS B 1 41 ? -5.449 16.078 5.633 1 94.62 41 LYS B O 1
ATOM 1168 N N . TYR B 1 42 ? -5.387 14.273 4.379 1 92.5 42 TYR B N 1
ATOM 1169 C CA . TYR B 1 42 ? -6.785 14.367 3.971 1 92.5 42 TYR B CA 1
ATOM 1170 C C . TYR B 1 42 ? -7.711 14.266 5.18 1 92.5 42 TYR B C 1
ATOM 1172 O O . TYR B 1 42 ? -8.742 14.945 5.234 1 92.5 42 TYR B O 1
ATOM 1180 N N . LEU B 1 43 ? -7.348 13.398 6.074 1 87.62 43 LEU B N 1
ATOM 1181 C CA . LEU B 1 43 ? -8.148 13.242 7.285 1 87.62 43 LEU B CA 1
ATOM 1182 C C . LEU B 1 43 ? -8.219 14.555 8.062 1 87.62 43 LEU B C 1
ATOM 1184 O O . LEU B 1 43 ? -9.227 14.844 8.703 1 87.62 43 LEU B O 1
ATOM 1188 N N . ARG B 1 44 ? -7.234 15.344 7.926 1 87 44 ARG B N 1
ATOM 1189 C CA . ARG B 1 44 ? -7.156 16.578 8.695 1 87 44 ARG B CA 1
ATOM 1190 C C . ARG B 1 44 ? -7.809 17.734 7.953 1 87 44 ARG B C 1
ATOM 1192 O O . ARG B 1 44 ? -8.531 18.531 8.547 1 87 44 ARG B O 1
ATOM 1199 N N . SER B 1 45 ? -7.59 17.844 6.691 1 89.62 45 SER B N 1
ATOM 1200 C CA . SER B 1 45 ? -7.996 19.016 5.941 1 89.62 45 SER B CA 1
ATOM 1201 C C . SER B 1 45 ? -9.273 18.75 5.148 1 89.62 45 SER B C 1
ATOM 1203 O O . SER B 1 45 ? -9.984 19.688 4.785 1 89.62 45 SER B O 1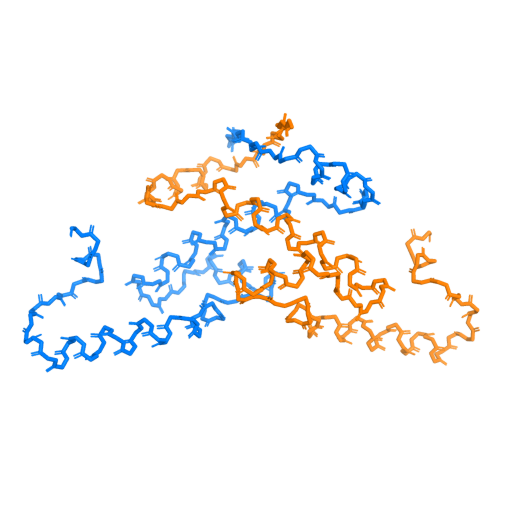
ATOM 1205 N N . GLY B 1 46 ? -9.422 17.484 4.738 1 86.06 46 GLY B N 1
ATOM 1206 C CA . GLY B 1 46 ? -10.539 17.125 3.883 1 86.06 46 GLY B CA 1
ATOM 1207 C C . GLY B 1 46 ? -10.328 17.516 2.43 1 86.06 46 GLY B C 1
ATOM 1208 O O . GLY B 1 46 ? -11.227 17.344 1.6 1 86.06 46 GLY B O 1
ATOM 1209 N N . GLU B 1 47 ? -9.18 18.031 2.186 1 91.38 47 GLU B N 1
ATOM 1210 C CA . GLU B 1 47 ? -8.859 18.484 0.835 1 91.38 47 GLU B CA 1
ATOM 1211 C C . GLU B 1 47 ? -7.52 17.938 0.366 1 91.38 47 GLU B C 1
ATOM 1213 O O . GLU B 1 47 ? -6.695 17.516 1.181 1 91.38 47 GLU B O 1
ATOM 1218 N N . LEU B 1 48 ? -7.422 17.938 -0.959 1 95.69 48 LEU B N 1
ATOM 1219 C CA . LEU B 1 48 ? -6.168 17.516 -1.578 1 95.69 48 LEU B CA 1
ATOM 1220 C C . LEU B 1 48 ? -5.438 18.719 -2.176 1 95.69 48 LEU B C 1
ATOM 1222 O O . LEU B 1 48 ? -6.055 19.578 -2.816 1 95.69 48 LEU B O 1
ATOM 1226 N N . SER B 1 49 ? -4.172 18.797 -1.906 1 96.69 49 SER B N 1
ATOM 1227 C CA . SER B 1 49 ? -3.383 19.75 -2.672 1 96.69 49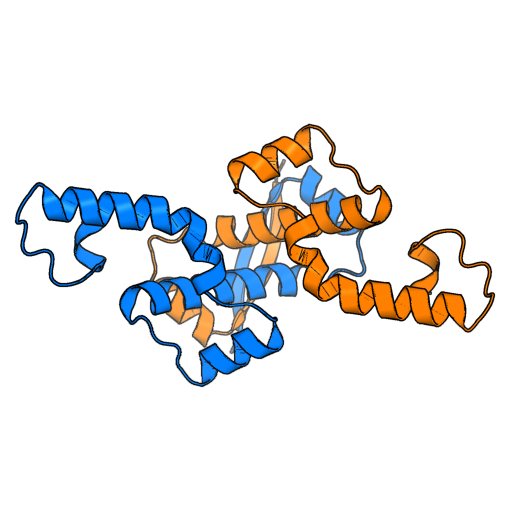 SER B CA 1
ATOM 1228 C C . SER B 1 49 ? -3.311 19.359 -4.145 1 96.69 49 SER B C 1
ATOM 1230 O O . SER B 1 49 ? -3.641 18.234 -4.508 1 96.69 49 SER B O 1
ATOM 1232 N N . ASP B 1 50 ? -2.803 20.25 -4.934 1 97.25 50 ASP B N 1
ATOM 1233 C CA . ASP B 1 50 ? -2.637 19.953 -6.352 1 97.25 50 ASP B CA 1
ATOM 1234 C C . ASP B 1 50 ? -1.683 18.781 -6.562 1 97.25 50 ASP B C 1
ATOM 1236 O O . ASP B 1 50 ? -1.953 17.891 -7.367 1 97.25 50 ASP B O 1
ATOM 1240 N N . GLU B 1 51 ? -0.643 18.828 -5.836 1 96.69 51 GLU B N 1
ATOM 1241 C CA . GLU B 1 51 ? 0.349 17.75 -5.941 1 96.69 51 GLU B CA 1
ATOM 1242 C C . GLU B 1 51 ? -0.245 16.406 -5.539 1 96.69 51 GLU B C 1
ATOM 1244 O O . GLU B 1 51 ? -0.021 15.398 -6.215 1 96.69 51 GLU B O 1
ATOM 1249 N N . ASP B 1 52 ? -0.986 16.438 -4.516 1 97.38 52 ASP B N 1
ATOM 1250 C CA . ASP B 1 52 ? -1.604 15.203 -4.027 1 97.38 52 ASP B CA 1
ATOM 1251 C C . ASP B 1 52 ? -2.666 14.695 -5 1 97.38 52 ASP B C 1
ATOM 1253 O O . ASP B 1 52 ? -2.785 13.492 -5.23 1 97.38 52 ASP B O 1
ATOM 1257 N N . ALA B 1 53 ? -3.422 15.625 -5.531 1 97.44 53 ALA B N 1
ATOM 1258 C CA . ALA B 1 53 ? -4.441 15.266 -6.512 1 97.44 53 ALA B CA 1
ATOM 1259 C C . ALA B 1 53 ? -3.816 14.617 -7.742 1 97.44 53 ALA B C 1
ATOM 1261 O O . ALA B 1 53 ? -4.352 13.641 -8.281 1 97.44 53 ALA B O 1
ATOM 1262 N N . GLU B 1 54 ? -2.725 15.117 -8.148 1 97.62 54 GLU B N 1
ATOM 1263 C CA . GLU B 1 54 ? -2.025 14.547 -9.297 1 97.62 54 GLU B CA 1
ATOM 1264 C C . GLU B 1 54 ? -1.586 13.109 -9.016 1 97.62 54 GLU B C 1
ATOM 1266 O O . GLU B 1 54 ? -1.722 12.234 -9.875 1 97.62 54 GLU B O 1
ATOM 1271 N N . PHE B 1 55 ? -1.045 12.883 -7.883 1 96.94 55 PHE B N 1
ATOM 1272 C CA . PHE B 1 55 ? -0.631 11.547 -7.488 1 96.94 55 PHE B CA 1
ATOM 1273 C C . PHE B 1 55 ? -1.817 10.586 -7.5 1 96.94 55 PHE B C 1
ATOM 1275 O O . PHE B 1 55 ? -1.71 9.461 -8 1 96.94 55 PHE B O 1
ATOM 1282 N N . CYS B 1 56 ? -2.896 11.008 -6.984 1 94.38 56 CYS B N 1
ATOM 1283 C CA . CYS B 1 56 ? -4.113 10.203 -6.961 1 94.38 56 CYS B CA 1
ATOM 1284 C C . CYS B 1 56 ? -4.543 9.82 -8.367 1 94.38 56 CYS B C 1
ATOM 1286 O O . CYS B 1 56 ? -4.891 8.664 -8.625 1 94.38 56 CYS B O 1
ATOM 1288 N N . ASP B 1 57 ? -4.453 10.812 -9.211 1 93.62 57 ASP B N 1
ATOM 1289 C CA . ASP B 1 57 ? -4.824 10.555 -10.602 1 93.62 57 ASP B CA 1
ATOM 1290 C C . ASP B 1 57 ? -3.9 9.516 -11.234 1 93.62 57 ASP B C 1
ATOM 1292 O O . ASP B 1 57 ? -4.363 8.586 -11.898 1 93.62 57 ASP B O 1
ATOM 1296 N N . LYS B 1 58 ? -2.615 9.609 -11.008 1 94.44 58 LYS B N 1
ATOM 1297 C CA . LYS B 1 58 ? -1.613 8.734 -11.609 1 94.44 58 LYS B CA 1
ATOM 1298 C C . LYS B 1 58 ? -1.763 7.301 -11.102 1 94.44 58 LYS B C 1
ATOM 1300 O O . LYS B 1 58 ? -1.52 6.344 -11.844 1 94.44 58 LYS B O 1
ATOM 1305 N N . THR B 1 59 ? -2.158 7.141 -9.875 1 93.38 59 THR B N 1
ATOM 1306 C CA . THR B 1 59 ? -2.213 5.82 -9.258 1 93.38 59 THR B CA 1
ATOM 1307 C C . THR B 1 59 ? -3.645 5.289 -9.25 1 93.38 59 THR B C 1
ATOM 1309 O O . THR B 1 59 ? -3.895 4.176 -8.773 1 93.38 59 THR B O 1
ATOM 1312 N N . ASP B 1 60 ? -4.594 6.121 -9.695 1 88.62 60 ASP B N 1
ATOM 1313 C CA . ASP B 1 60 ? -6.012 5.766 -9.711 1 88.62 60 ASP B CA 1
ATOM 1314 C C . ASP B 1 60 ? -6.488 5.367 -8.312 1 88.62 60 ASP B C 1
ATOM 1316 O O . ASP B 1 60 ? -7.082 4.301 -8.133 1 88.62 60 ASP B O 1
ATOM 1320 N N . TRP B 1 61 ? -6.191 6.176 -7.449 1 90.5 61 TRP B N 1
ATOM 1321 C CA . TRP B 1 61 ? -6.527 6 -6.039 1 90.5 61 TRP B CA 1
ATOM 1322 C C . TRP B 1 61 ? -6.992 7.316 -5.422 1 90.5 61 TRP B C 1
ATOM 1324 O O . TRP B 1 61 ? -6.551 8.391 -5.832 1 90.5 61 TRP B O 1
ATOM 1334 N N . HIS B 1 62 ? -7.902 7.242 -4.41 1 91.62 62 HIS B N 1
ATOM 1335 C CA . HIS B 1 62 ? -8.359 8.398 -3.641 1 91.62 62 HIS B CA 1
ATOM 1336 C C . HIS B 1 62 ? -8.43 8.078 -2.152 1 91.62 62 HIS B C 1
ATOM 1338 O O . HIS B 1 62 ? -8.844 6.98 -1.768 1 91.62 62 HIS B O 1
ATOM 1344 N N . PRO B 1 63 ? -8.031 9.062 -1.341 1 92.19 63 PRO B N 1
ATOM 1345 C CA . PRO B 1 63 ? -8.047 8.773 0.096 1 92.19 63 PRO B CA 1
ATOM 1346 C C . PRO B 1 63 ? -9.445 8.422 0.611 1 92.19 63 PRO B C 1
ATOM 1348 O O . PRO B 1 63 ? -9.57 7.672 1.582 1 92.19 63 PRO B O 1
ATOM 1351 N N . ALA B 1 64 ? -10.469 8.906 -0.032 1 84.75 64 ALA B N 1
ATOM 1352 C CA . ALA B 1 64 ? -11.844 8.609 0.376 1 84.75 64 ALA B CA 1
ATOM 1353 C C . ALA B 1 64 ? -12.141 7.117 0.228 1 84.75 64 ALA B C 1
ATOM 1355 O O . ALA B 1 64 ? -13.07 6.602 0.86 1 84.75 64 ALA B O 1
ATOM 1356 N N . ASP B 1 65 ? -11.406 6.406 -0.584 1 80.06 65 ASP B N 1
ATOM 1357 C CA . ASP B 1 65 ? -11.578 4.973 -0.793 1 80.06 65 ASP B CA 1
ATOM 1358 C C . ASP B 1 65 ? -11.219 4.184 0.465 1 80.06 65 ASP B C 1
ATOM 1360 O O . ASP B 1 65 ? -11.625 3.029 0.618 1 80.06 65 ASP B O 1
ATOM 1364 N N . GLU B 1 66 ? -10.445 4.785 1.237 1 80.44 66 GLU B N 1
ATOM 1365 C CA . GLU B 1 66 ? -9.977 4.113 2.445 1 80.44 66 GLU B CA 1
ATOM 1366 C C . GLU B 1 66 ? -10.922 4.359 3.617 1 80.44 66 GLU B C 1
ATOM 1368 O O . GLU B 1 66 ? -10.758 3.775 4.691 1 80.44 66 GLU B O 1
ATOM 1373 N N . LEU B 1 67 ? -11.953 5.23 3.467 1 70.81 67 LEU B N 1
ATOM 1374 C CA . LEU B 1 67 ? -12.828 5.695 4.539 1 70.81 67 LEU B CA 1
ATOM 1375 C C . LEU B 1 67 ? -13.922 4.668 4.832 1 70.81 67 LEU B C 1
ATOM 1377 O O . LEU B 1 67 ? -14.375 4.551 5.973 1 70.81 67 LEU B O 1
ATOM 1381 N N . PRO B 1 68 ? -14.461 3.928 3.887 1 57.59 68 PRO B N 1
ATOM 1382 C CA . PRO B 1 68 ? -15.5 3.051 4.43 1 57.59 68 PRO B CA 1
ATOM 1383 C C . PRO B 1 68 ? -15.109 2.438 5.773 1 57.59 68 PRO B C 1
ATOM 1385 O O . PRO B 1 68 ? -15.969 2.23 6.633 1 57.59 68 PRO B O 1
ATOM 1388 N N . LEU B 1 69 ? -14 1.915 5.688 1 50.47 69 LEU B N 1
ATOM 1389 C CA . LEU B 1 69 ? -13.523 1.324 6.938 1 50.47 69 LEU B CA 1
ATOM 1390 C C . LEU B 1 69 ? -13.516 2.357 8.055 1 50.47 69 LEU B C 1
ATOM 1392 O O . LEU B 1 69 ? -13.789 2.025 9.211 1 50.47 69 LEU B O 1
ATOM 1396 N N . ARG B 1 70 ? -13.352 3.6 7.707 1 48.31 70 ARG B N 1
ATOM 1397 C CA . ARG B 1 70 ? -13.375 4.734 8.625 1 48.31 70 ARG B CA 1
ATOM 1398 C C . ARG B 1 70 ? -14.812 5.137 8.953 1 48.31 70 ARG B C 1
ATOM 1400 O O . ARG B 1 70 ? -15.07 5.73 10 1 48.31 70 ARG B O 1
ATOM 1407 N N . GLU B 1 71 ? -15.672 4.949 8.141 1 48.5 71 GLU B N 1
ATOM 1408 C CA . GLU B 1 71 ? -17.031 5.285 8.531 1 48.5 71 GLU B CA 1
ATOM 1409 C C . GLU B 1 71 ? -17.422 4.566 9.82 1 48.5 71 GLU B C 1
ATOM 1411 O O . GLU B 1 71 ? -18.094 5.145 10.688 1 48.5 71 GLU B O 1
ATOM 1416 N N . ASP B 1 72 ? -17.125 3.363 9.898 1 49.41 72 ASP B N 1
ATOM 1417 C CA . ASP B 1 72 ? -17.391 2.791 11.211 1 49.41 72 ASP B CA 1
ATOM 1418 C C . ASP B 1 72 ? -16.578 3.5 12.297 1 49.41 72 ASP B C 1
ATOM 1420 O O . ASP B 1 72 ? -17.062 3.713 13.406 1 49.41 72 ASP B O 1
ATOM 1424 N N . TYR B 1 73 ? -15.445 3.953 11.977 1 47.75 73 TYR B N 1
ATOM 1425 C CA . TYR B 1 73 ? -14.672 4.73 12.945 1 47.75 73 TYR B CA 1
ATOM 1426 C C . TYR B 1 73 ? -15.242 6.137 13.094 1 47.75 73 TYR B C 1
ATOM 1428 O O . TYR B 1 73 ? -15.391 6.641 14.203 1 47.75 73 TYR B O 1
ATOM 1436 N N . VAL B 1 74 ? -15.625 6.75 12.078 1 45.12 74 VAL B N 1
ATOM 1437 C CA . VAL B 1 74 ? -16.297 8.047 12.164 1 45.12 74 VAL B CA 1
ATOM 1438 C C . VAL B 1 74 ? -17.641 7.895 12.852 1 45.12 74 VAL B C 1
ATOM 1440 O O . VAL B 1 74 ? -18 8.703 13.719 1 45.12 74 VAL B O 1
ATOM 1443 N N . GLN B 1 75 ? -18.422 6.91 12.5 1 50.56 75 GLN B N 1
ATOM 1444 C CA . GLN B 1 75 ? -19.688 6.73 13.219 1 50.56 75 GLN B CA 1
ATOM 1445 C C . GLN B 1 75 ? -19.438 6.496 14.703 1 50.56 75 GLN B C 1
ATOM 1447 O O . GLN B 1 75 ? -20.172 7.027 15.547 1 50.56 75 GLN B O 1
ATOM 1452 N N . ARG B 1 76 ? -18.469 5.82 15.055 1 48.78 76 ARG B N 1
ATOM 1453 C CA . ARG B 1 76 ? -18.141 5.598 16.453 1 48.78 76 ARG B CA 1
ATOM 1454 C C . ARG B 1 76 ? -17.594 6.871 17.109 1 48.78 76 ARG B C 1
ATOM 1456 O O . ARG 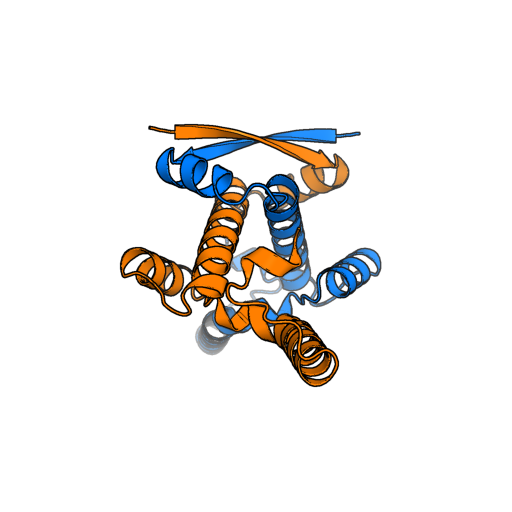B 1 76 ? -17.922 7.184 18.25 1 48.78 76 ARG B O 1
ATOM 1463 N N . LEU B 1 77 ? -16.906 7.605 16.359 1 44.12 77 LEU B N 1
ATOM 1464 C CA . LEU B 1 77 ? -16.484 8.914 16.859 1 44.12 77 LEU B CA 1
ATOM 1465 C C . LEU B 1 77 ? -17.688 9.859 16.938 1 44.12 77 LEU B C 1
ATOM 1467 O O . LEU B 1 77 ? -17.812 10.617 17.906 1 44.12 77 LEU B O 1
ATOM 1471 N N . GLU B 1 78 ? -18.547 9.812 16.078 1 48.5 78 GLU B N 1
ATOM 1472 C CA . GLU B 1 78 ? -19.781 10.602 16.125 1 48.5 78 GLU B CA 1
ATOM 1473 C C . GLU B 1 78 ? -20.703 10.109 17.234 1 48.5 78 GLU B C 1
ATOM 1475 O O . GLU B 1 78 ? -21.328 10.914 17.922 1 48.5 78 GLU B O 1
ATOM 1480 N N . ASP B 1 79 ? -20.828 8.883 17.422 1 48.94 79 ASP B N 1
ATOM 1481 C CA . ASP B 1 79 ? -21.609 8.344 18.531 1 48.94 79 ASP B CA 1
ATOM 1482 C C . ASP B 1 79 ? -20.984 8.703 19.875 1 48.94 79 ASP B C 1
ATOM 1484 O O . ASP B 1 79 ? -21.688 8.977 20.844 1 48.94 79 ASP B O 1
ATOM 1488 N N . LEU B 1 80 ? -19.719 8.641 19.891 1 43.38 80 LEU B N 1
ATOM 1489 C CA . LEU B 1 80 ? -19 9.102 21.078 1 43.38 80 LEU B CA 1
ATOM 1490 C C . LEU B 1 80 ? -19.172 10.602 21.266 1 43.38 80 LEU B C 1
ATOM 1492 O O . LEU B 1 80 ? -19.266 11.094 22.391 1 43.38 80 LEU B O 1
ATOM 1496 N N . LYS B 1 81 ? -19.141 11.32 20.25 1 39.5 81 LYS B N 1
ATOM 1497 C CA . LYS B 1 81 ? -19.453 12.75 20.328 1 39.5 81 LYS B CA 1
ATOM 1498 C C . LYS B 1 81 ? -20.906 12.969 20.75 1 39.5 81 LYS B C 1
ATOM 1500 O O . LYS B 1 81 ? -21.203 13.938 21.438 1 39.5 81 LYS B O 1
ATOM 1505 N N . LYS B 1 82 ? -21.688 12.148 20.219 1 47 82 LYS B N 1
ATOM 1506 C CA . LYS B 1 82 ? -23.078 12.266 20.641 1 47 82 LYS B CA 1
ATOM 1507 C C . LYS B 1 82 ? -23.25 11.898 22.109 1 47 82 LYS B C 1
ATOM 1509 O O . LYS B 1 82 ? -24.109 12.453 22.797 1 47 82 LYS B O 1
ATOM 1514 N N . GLU B 1 83 ? -22.547 10.906 22.516 1 44.91 83 GLU B N 1
ATOM 1515 C CA . GLU B 1 83 ? -22.625 10.641 23.953 1 44.91 83 GLU B CA 1
ATOM 1516 C C . GLU B 1 83 ? -21.875 11.703 24.75 1 44.91 83 GLU B C 1
ATOM 1518 O O . GLU B 1 83 ? -22.359 12.156 25.797 1 44.91 83 GLU B O 1
ATOM 1523 N N . THR B 1 84 ? -20.5 11.695 24.859 1 38.41 84 THR B N 1
ATOM 1524 C CA . THR B 1 84 ? -19.984 12.695 25.781 1 38.41 84 THR B CA 1
ATOM 1525 C C . THR B 1 84 ? -19.859 14.055 25.109 1 38.41 84 THR B C 1
ATOM 1527 O O . THR B 1 84 ? -19.25 14.172 24.031 1 38.41 84 THR B O 1
ATOM 1530 N N . PRO B 1 85 ? -20.625 15.094 25.438 1 38.47 85 PRO B N 1
ATOM 1531 C CA . PRO B 1 85 ? -20.453 16.5 25.062 1 38.47 85 PRO B CA 1
ATOM 1532 C C . PRO B 1 85 ? -18.984 16.922 25.016 1 38.47 85 PRO B C 1
ATOM 1534 O O . PRO B 1 85 ? -18.672 18.109 25.047 1 38.47 85 PRO B O 1
ATOM 1537 N N . LEU B 1 86 ? -17.859 15.969 25.094 1 39.38 86 LEU B N 1
ATOM 1538 C CA . LEU B 1 86 ? -16.547 16.531 25.359 1 39.38 86 LEU B CA 1
ATOM 1539 C C . LEU B 1 86 ? -16.062 17.391 24.188 1 39.38 86 LEU B C 1
ATOM 1541 O O . LEU B 1 86 ? -16.328 17.062 23.031 1 39.38 86 LEU B O 1
ATOM 1545 N N . LYS B 1 87 ? -15.727 18.75 24.312 1 38.31 87 LYS B N 1
ATOM 1546 C CA . LYS B 1 87 ? -15.203 19.828 23.469 1 38.31 87 LYS B CA 1
ATOM 1547 C C . LYS B 1 87 ? -14.023 19.328 22.625 1 38.31 87 LYS B C 1
ATOM 1549 O O . LYS B 1 87 ? -12.891 19.297 23.094 1 38.31 87 LYS B O 1
ATOM 1554 N N . VAL B 1 88 ? -14.023 18.234 21.984 1 37.69 88 VAL B N 1
ATOM 1555 C CA . VAL B 1 88 ? -12.828 17.828 21.266 1 37.69 88 VAL B CA 1
ATOM 1556 C C . VAL B 1 88 ? -12.672 18.703 20.016 1 37.69 88 VAL B C 1
ATOM 1558 O O . VAL B 1 88 ? -13.516 18.672 19.125 1 37.69 88 VAL B O 1
ATOM 1561 N N . ARG B 1 89 ? -12.023 19.906 19.906 1 41.97 89 ARG B N 1
ATOM 1562 C CA . ARG B 1 89 ? -11.945 20.938 18.875 1 41.97 89 ARG B CA 1
ATOM 1563 C C . ARG B 1 89 ? -11.336 20.375 17.594 1 41.97 89 ARG B C 1
ATOM 1565 O O . ARG B 1 89 ? -11.742 20.75 16.5 1 41.97 89 ARG B O 1
ATOM 1572 N N . ASP B 1 90 ? -9.969 19.844 17.75 1 40.09 90 ASP B N 1
ATOM 1573 C CA . ASP B 1 90 ? -9.227 19.391 16.578 1 40.09 90 ASP B CA 1
ATOM 1574 C C . ASP B 1 90 ? -9.055 17.875 16.578 1 40.09 90 ASP B C 1
ATOM 1576 O O . ASP B 1 90 ? -9.062 17.25 17.641 1 40.09 90 ASP B O 1
ATOM 1580 N N . VAL B 1 91 ? -9.203 16.984 15.602 1 38.75 91 VAL B N 1
ATOM 1581 C CA . VAL B 1 91 ? -9.023 15.547 15.414 1 38.75 91 VAL B CA 1
ATOM 1582 C C . VAL B 1 91 ? -7.758 15.078 16.125 1 38.75 91 VAL B C 1
ATOM 1584 O O . VAL B 1 91 ? -7.668 13.922 16.547 1 38.75 91 VAL B O 1
ATOM 1587 N N . SER B 1 92 ? -6.656 15.797 16.375 1 41 92 SER B N 1
ATOM 1588 C CA . SER B 1 92 ? -5.449 15.469 17.125 1 41 92 SER B CA 1
ATOM 1589 C C . SER B 1 92 ? -5.777 15.086 18.562 1 41 92 SER B C 1
ATOM 1591 O O . SER B 1 92 ? -4.93 14.555 19.281 1 41 92 SER B O 1
ATOM 1593 N N . ASP B 1 93 ? -6.797 15.453 19.188 1 37.16 93 ASP B N 1
ATOM 1594 C CA . ASP B 1 93 ? -7.168 15.289 20.578 1 37.16 93 ASP B CA 1
ATOM 1595 C C . ASP B 1 93 ? -7.488 13.828 20.906 1 37.16 93 ASP B C 1
ATOM 1597 O O . ASP B 1 93 ? -7.645 13.461 22.062 1 37.16 93 ASP B O 1
ATOM 1601 N N . ILE B 1 94 ? -7.832 13.047 20.094 1 37.53 94 ILE B N 1
ATOM 1602 C CA . ILE B 1 94 ? -8.188 11.648 20.344 1 37.53 94 ILE B CA 1
ATOM 1603 C C . ILE B 1 94 ? -6.93 10.844 20.656 1 37.53 94 ILE B C 1
ATOM 1605 O O . ILE B 1 94 ? -6.996 9.82 21.344 1 37.53 94 ILE B O 1
ATOM 1609 N N . PHE B 1 95 ? -5.832 11.008 20.125 1 35.03 95 PHE B N 1
ATOM 1610 C CA . PHE B 1 95 ? -4.613 10.242 20.344 1 35.03 95 PHE B CA 1
ATOM 1611 C C . PHE B 1 95 ? -3.814 10.805 21.5 1 35.03 95 PHE B C 1
ATOM 1613 O O . PHE B 1 95 ? -2.711 10.336 21.797 1 35.03 95 PHE B O 1
ATOM 1620 N N . GLU B 1 96 ? -4.258 11.703 22.312 1 29.45 96 GLU B N 1
ATOM 1621 C CA . GLU B 1 96 ? -3.529 11.938 23.562 1 29.45 96 GLU B CA 1
ATOM 1622 C C . GLU B 1 96 ? -3.979 10.977 24.656 1 29.45 96 GLU B C 1
ATOM 1624 O O . GLU B 1 96 ? -5.164 10.656 24.75 1 29.45 96 GLU B O 1
#

Sequence (192 aa):
MMATITLPVPDELYMRMEHFSWVKWSEVARNSIRKREIFEKYLRSGELSDEDAEFCDKTDWHPADELPLREDYVQRLEDLKKETPLKVRDVSDIFEMMATITLPVPDELYMRMEHFSWVKWSEVARNSIRKREIFEKYLRSGELSDEDAEFCDKTDWHPADELPLREDYVQRLEDLKKETPLKVRDVSDIFE

Nearest PDB structures (foldseek):
  5e18-assembly1_F  TM=2.745E-01  e=7.960E+00  Thermus thermophilus HB8
  5e18-assembly1_F  TM=2.878E-01  e=8.055E+00  Thermus thermophilus HB8
  6lts-assembly1_F  TM=2.722E-01  e=6.483E+00  Thermus thermophilus HB8

Solvent-accessible surface area (backbone atoms only — not comparable to full-atom values): 11330 Å² total; per-residue (Å²): 115,76,39,76,44,80,35,77,36,48,44,70,56,54,56,55,50,61,74,44,68,85,57,59,60,62,56,47,22,50,51,40,46,51,51,50,53,49,33,56,49,27,73,73,68,73,55,74,54,71,70,54,46,50,51,24,62,76,68,72,49,57,65,72,73,65,33,67,74,36,45,61,50,46,49,50,48,49,49,46,49,69,62,51,82,71,86,70,88,57,84,75,64,72,80,109,113,73,39,77,43,82,37,78,36,47,42,70,57,54,56,54,50,60,74,44,68,84,58,59,60,62,56,46,22,49,51,39,46,50,49,50,54,52,33,56,50,28,75,74,69,72,54,71,54,72,71,56,46,50,50,24,62,76,67,72,49,56,63,72,73,62,33,67,74,36,44,59,49,48,51,49,50,48,49,45,48,67,61,49,81,69,85,70,88,56,87,76,61,72,81,106

Radius of gyration: 19.68 Å; Cα contacts (8 Å, |Δi|>4): 124; chains: 2; bounding box: 41×42×58 Å

Organism: Methanosarcina acetivorans (strain ATCC 35395 / DSM 2834 / JCM 12185 / C2A) (NCBI:txid188937)

=== Feature glossary ===
The record interleaves many kinds of information about one protein. Here is each kind framed as the question it answers.

Q: What are the backbone torsion angles?
A: φ (phi) and ψ (psi) are the two rotatable backbone dihedrals per residue: φ is the C(i-1)–N–Cα–C torsion, ψ is the N–Cα–C–N(i+1) torsion, both in degrees on (−180°, 180°]. α-helical residues cluster near (−60°, −45°); β-strand residues near (−120°, +130°). A Ramachandran plot is simply a scatter of (φ, ψ) for every residue.

Q: What is the amino-acid chain?
A: This is the polypeptide sequence — one letter per residue, N-terminus first. Length ranges from a few dozen residues for small domains to over a thousand for large multi-domain proteins.

Q: How mobile is each atom in the crystal?
A: For experimental (PDB) structures, the B-factor (temperature factor) quantifies the positional spread of each atom in the crystal — a combination of thermal vibration and static disorder — in units of Å². High B-factors mark flexible loops or poorly resolved regions; low B-factors mark the rigid, well-ordered core.

Q: Are the domains correctly placed relative to each other?
A: Predicted Aligned Error (PAE) is an AlphaFold confidence matrix: entry (i, j) is the expected error in the position of residue j, in ångströms, when the prediction is superimposed on the true structure at residue i. Low PAE within a block of residues means that block is internally rigid and well-predicted; high PAE between two blocks means their relative placement is uncertain even if each block individually is confident.

Q: How confident is the AlphaFold model at each residue?
A: pLDDT is the predicted lDDT-Cα score: AlphaFold's confidence that the local environment of each residue (all inter-atomic distances within 15 Å) is correctly placed. It is a per-residue number between 0 and 100, with higher meaning more reliable.

Q: What family and function is it annotated with?
A: Functional annotations link the protein to curated databases. InterPro entries identify conserved domains and families by matching the sequence against member-database signatures (Pfam, PROSITE, CDD, …). Gene Ontology (GO) terms describe molecular function, biological process, and cellular component in a controlled vocabulary. CATH places the structure in a hierarchical fold classification (Class/Architecture/Topology/Homologous-superfamily). The organism is the source species.

Q: How big and how compact is the whole molecule?
A: Three whole-structure scalars: the radius of gyration (RMS distance of Cα from centroid, in Å), the count of Cα–Cα contacts (pairs closer than 8 Å and separated by more than four residues in sequence — i.e. tertiary, not local, contacts), and the bounding-box dimensions. Together they distinguish compact globular folds from extended fibres or disordered chains.

Q: What known structures does this most resemble?
A: The Foldseek neighbor list gives the closest experimentally determined structures in the PDB, ranked by structural alignment. TM-score near 1 means near-identical fold; near 0.3 means only rough topology match. This is how one finds what a novel AlphaFold prediction most resembles in the solved-structure universe.

Q: Which residues are buried vs exposed?
A: SASA measures how much of the protein is reachable by solvent. It is computed by rolling a water-sized probe over the atomic surface and summing the exposed area (Å²). Per-residue SASA distinguishes core (buried, low SASA) from surface (exposed, high SASA) residues; total SASA is a whole-molecule size measure.

Q: Which residues are in helices, strands, or loops?
A: Eight-state secondary structure (DSSP): H is the canonical α-helix, G the tighter 3₁₀-helix, I the wider π-helix; E/B are β-structure, T and S are turns and bends, and '-' is everything else. DSSP derives these from the pattern of main-chain N–H···O=C hydrogen bonds, not from the sequence.

Q: Where is each backbone atom in 3D?
A: Structure coordinates are given as an mmCIF _atom_site loop: one row per atom with element, residue name, chain id, sequence number, and x/y/z position in Å. Only the four main-chain atoms per residue are included here; side chains are omitted to keep the record compact.

Q: What if only a Cα trace is available?
A: Three-state secondary structure (P-SEA) collapses the eight DSSP classes into helix (a), strand (b), and coil (c). P-SEA assigns these from Cα geometry alone — distances and angles — without requiring backbone oxygens, so it works on any Cα trace.

Q: What do the rendered images show?
A: The six renders are orthographic views along the three Cartesian axes in both directions. Representation (cartoon, sticks, or surface) and color scheme (sequence-rainbow or by-chain) vary across proteins so the training set covers all the common visualization conventions.

Q: What does the local fold look like, residue by residue?
A: Foldseek's 3Di representation compresses backbone geometry into a per-residue letter drawn from a learned twenty-state alphabet. It captures the tertiary interaction pattern around each residue — which residues are packed against it in space, regardless of where they are in sequence.

Q: What do the diagnostic plots show?
A: The contact map is a binary N×N matrix image: pixel (i, j) is dark where Cα_i and Cα_j are within 8 Å and |i−j|>4. Because the |i−j|>4 filter removes local helical contacts, off-diagonal stripes parallel to the main diagonal indicate parallel β-sheets; stripes perpendicular to it indicate antiparallel β-sheets. The Ramachandran plot scatters every residue's (φ, ψ) pair against the sterically allowed regions. The PAE heatmap renders the predicted-aligned-error matrix.